Protein AF-A0A7Y5LQE2-F1 (afdb_monomer)

Foldseek 3Di:
DDDPPVVVVVVVLVVLLVVLLVVCVVVLVPDDPVLFDPDDPDQLVLLLVLLLLLLVVLVVQQCQDPVVRAHGCVVVCVLQPPCLSVNSVSLSSNLVVLLLCQAQPDPVSCVVCVVLLVVLVVLLVVLLVLQCVLCPPVDDDVSNVLSVVLCVVLVNQSSHLLSSLVSLLSSLVSCLVCLVVSVVPVPDDSCSSVSSNVSSVVSNDDGYDHDVVSVSSSSSSSSVSSVSLVSSLVSLCVRAVPPNVVVSVPRNDRPVVVVVVVVVVVVVVD

Radius of gyration: 20.93 Å; Cα contacts (8 Å, |Δi|>4): 261; chains: 1; bounding box: 46×51×53 Å

Structure (mmCIF, N/CA/C/O backbone):
data_AF-A0A7Y5LQE2-F1
#
_entry.id   AF-A0A7Y5LQE2-F1
#
loop_
_atom_site.group_PDB
_atom_site.id
_atom_site.type_symbol
_atom_site.label_atom_id
_atom_site.label_alt_id
_atom_site.label_comp_id
_atom_site.label_asym_id
_atom_site.label_entity_id
_atom_site.label_seq_id
_atom_site.pdbx_PDB_ins_code
_atom_site.Cartn_x
_atom_site.Cartn_y
_atom_site.Cartn_z
_atom_site.occupancy
_atom_site.B_iso_or_equiv
_atom_site.auth_seq_id
_atom_site.auth_comp_id
_atom_site.auth_asym_id
_atom_site.auth_atom_id
_atom_site.pdbx_PDB_model_num
ATOM 1 N N . MET A 1 1 ? 14.885 19.007 26.789 1.00 39.31 1 MET A N 1
ATOM 2 C CA . MET A 1 1 ? 15.770 19.708 25.837 1.00 39.31 1 MET A CA 1
ATOM 3 C C . MET A 1 1 ? 15.731 18.879 24.563 1.00 39.31 1 MET A C 1
ATOM 5 O O . MET A 1 1 ? 16.749 18.364 24.145 1.00 39.31 1 MET A O 1
ATOM 9 N N . ASP A 1 2 ? 14.527 18.696 23.997 1.00 44.78 2 ASP A N 1
ATOM 10 C CA . ASP A 1 2 ? 14.209 17.547 23.128 1.00 44.78 2 ASP A CA 1
ATOM 11 C C . ASP A 1 2 ? 13.198 17.949 22.045 1.00 44.78 2 ASP A C 1
ATOM 13 O O . ASP A 1 2 ? 12.018 17.624 22.114 1.00 44.78 2 ASP A O 1
ATOM 17 N N . LYS A 1 3 ? 13.644 18.742 21.066 1.00 44.03 3 LYS A N 1
ATOM 18 C CA . LYS A 1 3 ? 12.885 19.025 19.828 1.00 44.03 3 LYS A CA 1
ATOM 19 C C . LYS A 1 3 ? 13.750 19.011 18.560 1.00 44.03 3 LYS A C 1
ATOM 21 O O . LYS A 1 3 ? 13.291 19.428 17.506 1.00 44.03 3 LYS A O 1
ATOM 26 N N . GLN A 1 4 ? 15.004 18.559 18.643 1.00 43.34 4 GLN A N 1
ATOM 27 C CA . GLN A 1 4 ? 15.950 18.620 17.516 1.00 43.34 4 GLN A CA 1
ATOM 28 C C . GLN A 1 4 ? 16.207 17.278 16.814 1.00 43.34 4 GLN A C 1
ATOM 30 O O . GLN A 1 4 ? 16.959 17.256 15.847 1.00 43.34 4 GLN A O 1
ATOM 35 N N . ILE A 1 5 ? 15.582 16.177 17.248 1.00 45.56 5 ILE A N 1
ATOM 36 C CA . ILE A 1 5 ? 15.819 14.853 16.643 1.00 45.56 5 ILE A CA 1
ATOM 37 C C . ILE A 1 5 ? 14.809 14.550 15.515 1.00 45.56 5 ILE A C 1
ATOM 39 O O . ILE A 1 5 ? 15.200 14.015 14.486 1.00 45.56 5 ILE A O 1
ATOM 43 N N . GLU A 1 6 ? 13.551 14.999 15.605 1.00 46.84 6 GLU A N 1
ATOM 44 C CA . GLU A 1 6 ? 12.520 14.690 14.587 1.00 46.84 6 GLU A CA 1
ATOM 45 C C . GLU A 1 6 ? 12.651 15.482 13.270 1.00 46.84 6 GLU A C 1
ATOM 47 O O . GLU A 1 6 ? 12.145 15.058 12.227 1.00 46.84 6 GLU A O 1
ATOM 52 N N . SER A 1 7 ? 13.352 16.624 13.269 1.00 52.50 7 SER A N 1
ATOM 53 C CA . SER A 1 7 ? 13.488 17.445 12.056 1.00 52.50 7 SER A CA 1
ATOM 54 C C . SER A 1 7 ? 14.509 16.893 11.057 1.00 52.50 7 SER A C 1
ATOM 56 O O . SER A 1 7 ? 14.457 17.251 9.885 1.00 52.50 7 SER A O 1
ATOM 58 N N . GLY A 1 8 ? 15.450 16.055 11.506 1.00 49.38 8 GLY A N 1
ATOM 59 C CA . GLY A 1 8 ? 16.486 15.474 10.644 1.00 49.38 8 GLY A CA 1
ATOM 60 C C . GLY A 1 8 ? 15.953 14.340 9.766 1.00 49.38 8 GLY A C 1
ATOM 61 O O . GLY A 1 8 ? 16.203 14.317 8.561 1.00 49.38 8 GLY A O 1
ATOM 62 N N . ASP A 1 9 ? 15.152 13.447 10.348 1.00 57.16 9 ASP A N 1
ATOM 63 C CA . ASP A 1 9 ? 14.617 12.274 9.645 1.00 57.16 9 ASP A CA 1
ATOM 64 C C . ASP A 1 9 ? 13.580 12.657 8.582 1.00 57.16 9 ASP A C 1
ATOM 66 O O . ASP A 1 9 ? 13.586 12.130 7.468 1.00 57.16 9 ASP A O 1
ATOM 70 N N . THR A 1 10 ? 12.739 13.650 8.874 1.00 58.81 10 THR A N 1
ATOM 71 C CA . THR A 1 10 ? 11.737 14.159 7.926 1.00 58.81 10 THR A CA 1
ATOM 72 C C . THR A 1 10 ? 12.365 14.916 6.752 1.00 58.81 10 THR A C 1
ATOM 74 O O . THR A 1 10 ? 11.893 14.802 5.616 1.00 58.81 10 THR A O 1
ATOM 77 N N . GLN A 1 11 ? 13.462 15.647 6.978 1.00 63.06 11 GLN A N 1
ATOM 78 C CA . GLN A 1 11 ? 14.205 16.322 5.907 1.00 63.06 11 GLN A CA 1
ATOM 79 C C . GLN A 1 11 ? 14.924 15.329 4.987 1.00 63.06 11 GLN A C 1
ATOM 81 O O . GLN A 1 11 ? 14.878 15.493 3.766 1.00 63.06 11 GLN A O 1
ATOM 86 N N . ASN A 1 12 ? 15.520 14.273 5.549 1.00 68.19 12 ASN A N 1
ATOM 87 C CA . ASN A 1 12 ? 16.148 13.211 4.763 1.00 68.19 12 ASN A CA 1
ATOM 88 C C . ASN A 1 12 ? 15.120 12.453 3.913 1.00 68.19 12 ASN A C 1
ATOM 90 O O . ASN A 1 12 ? 15.315 12.326 2.706 1.00 68.19 12 ASN A O 1
ATOM 94 N N . ALA A 1 13 ? 13.983 12.056 4.495 1.00 69.81 13 ALA A N 1
ATOM 95 C CA . ALA A 1 13 ? 12.915 11.372 3.762 1.00 69.81 13 ALA A CA 1
ATOM 96 C C . ALA A 1 13 ? 12.343 12.228 2.615 1.00 69.81 13 ALA A C 1
ATOM 98 O O . ALA A 1 13 ? 12.095 11.728 1.517 1.00 69.81 13 ALA A O 1
ATOM 99 N N . THR A 1 14 ? 12.190 13.537 2.837 1.00 75.50 14 THR A N 1
ATOM 100 C CA . THR A 1 14 ? 11.721 14.468 1.798 1.00 75.50 14 THR A CA 1
ATOM 101 C C . THR A 1 14 ? 12.746 14.607 0.664 1.00 75.50 14 THR A C 1
ATOM 103 O O . THR A 1 14 ? 12.374 14.620 -0.509 1.00 75.50 14 THR A O 1
ATOM 106 N N . SER A 1 15 ? 14.040 14.668 0.992 1.00 83.50 15 SER A N 1
ATOM 107 C CA . SER A 1 15 ? 15.132 14.730 0.010 1.00 83.50 15 SER A CA 1
ATOM 108 C C . SER A 1 15 ? 15.215 13.456 -0.842 1.00 83.50 15 SER A C 1
ATOM 110 O O . SER A 1 15 ? 15.316 13.521 -2.071 1.00 83.50 15 SER A O 1
ATOM 112 N N . GLU A 1 16 ? 15.090 12.285 -0.214 1.00 87.88 16 GLU A N 1
ATOM 113 C CA . GLU A 1 16 ? 15.048 10.994 -0.908 1.00 87.88 16 GLU A CA 1
ATOM 114 C C . GLU A 1 16 ? 13.846 10.891 -1.850 1.00 87.88 16 GLU A C 1
ATOM 116 O O . GLU A 1 16 ? 13.993 10.468 -3.000 1.00 87.88 16 GLU A O 1
ATOM 121 N N . ALA A 1 17 ? 12.668 11.327 -1.400 1.00 87.12 17 ALA A N 1
ATOM 122 C CA . ALA A 1 17 ? 11.459 11.325 -2.212 1.00 87.12 17 ALA A CA 1
ATOM 123 C C . ALA A 1 17 ? 11.574 12.254 -3.431 1.00 87.12 17 ALA A C 1
ATOM 125 O O . ALA A 1 17 ? 11.238 11.858 -4.549 1.00 87.12 17 ALA A O 1
ATOM 126 N N . GLN A 1 18 ? 12.121 13.459 -3.249 1.00 90.00 18 GLN A N 1
ATOM 127 C CA . GLN A 1 18 ? 12.381 14.396 -4.345 1.00 90.00 18 GLN A CA 1
ATOM 128 C C . GLN A 1 18 ? 13.390 13.835 -5.352 1.00 90.00 18 GLN A C 1
ATOM 130 O O . GLN A 1 18 ? 13.170 13.922 -6.562 1.00 90.00 18 GLN A O 1
ATOM 135 N N . SER A 1 19 ? 14.465 13.210 -4.865 1.00 93.44 19 SER A N 1
ATOM 136 C CA . SER A 1 19 ? 15.457 12.535 -5.705 1.00 93.44 19 SER A CA 1
ATOM 137 C C . SER A 1 19 ? 14.833 11.385 -6.505 1.00 93.44 19 SER A C 1
ATOM 139 O O . SER A 1 19 ? 15.048 11.273 -7.714 1.00 93.44 19 SER A O 1
ATOM 141 N N . ALA A 1 20 ? 13.979 10.574 -5.872 1.00 93.69 20 ALA A N 1
ATOM 142 C CA . ALA A 1 20 ? 13.266 9.486 -6.535 1.00 93.69 20 ALA A CA 1
ATOM 143 C C . ALA A 1 20 ? 12.309 9.996 -7.625 1.00 93.69 20 ALA A C 1
ATOM 145 O O . ALA A 1 20 ? 12.315 9.457 -8.733 1.00 93.69 20 ALA A O 1
ATOM 146 N N . ILE A 1 21 ? 11.535 11.056 -7.349 1.00 93.31 21 ILE A N 1
ATOM 147 C CA . ILE A 1 21 ? 10.670 11.704 -8.348 1.00 93.31 21 ILE A CA 1
ATOM 148 C C . ILE A 1 21 ? 11.514 12.201 -9.524 1.00 93.31 21 ILE A C 1
ATOM 150 O O . ILE A 1 21 ? 11.204 11.885 -10.673 1.00 93.31 21 ILE A O 1
ATOM 154 N N . ALA A 1 22 ? 12.610 12.915 -9.257 1.00 95.56 22 ALA A N 1
ATOM 155 C CA . ALA A 1 22 ? 13.502 13.419 -10.298 1.00 95.56 22 ALA A CA 1
ATOM 156 C C . ALA A 1 22 ? 14.086 12.288 -11.163 1.00 95.56 22 ALA A C 1
ATOM 158 O O . ALA A 1 22 ? 14.157 12.422 -12.385 1.00 95.56 22 ALA A O 1
ATOM 159 N N . ALA A 1 23 ? 14.438 11.152 -10.554 1.00 95.69 23 ALA A N 1
ATOM 160 C CA . ALA A 1 23 ? 14.978 9.993 -11.258 1.00 95.69 23 ALA A CA 1
ATOM 161 C C . ALA A 1 23 ? 13.966 9.335 -12.214 1.00 95.69 23 ALA A C 1
ATOM 163 O O . ALA A 1 23 ? 14.359 8.821 -13.262 1.00 95.69 23 ALA A O 1
ATOM 164 N N . VAL A 1 24 ? 12.669 9.339 -11.880 1.00 96.56 24 VAL A N 1
ATOM 165 C CA . VAL A 1 24 ? 11.623 8.703 -12.709 1.00 96.56 24 VAL A CA 1
ATOM 166 C C . VAL A 1 24 ? 10.934 9.672 -13.669 1.00 96.56 24 VAL A C 1
ATOM 168 O O . VAL A 1 24 ? 10.303 9.234 -14.634 1.00 96.56 24 VAL A O 1
ATOM 171 N N . LEU A 1 25 ? 11.074 10.980 -13.447 1.00 95.81 25 LEU A N 1
ATOM 172 C CA . LEU A 1 25 ? 10.385 12.024 -14.200 1.00 95.81 25 LEU A CA 1
ATOM 173 C C . LEU A 1 25 ? 10.603 11.951 -15.725 1.00 95.81 25 LEU A C 1
ATOM 175 O O . LEU A 1 25 ? 9.613 12.062 -16.452 1.00 95.81 25 LEU A O 1
ATOM 179 N N . PRO A 1 26 ? 11.819 11.702 -16.259 1.00 97.69 26 PRO A N 1
ATOM 180 C CA . PRO A 1 26 ? 12.011 11.582 -17.706 1.00 97.69 26 PRO A CA 1
ATOM 181 C C . PRO A 1 26 ? 11.184 10.448 -18.325 1.00 97.69 26 PRO A C 1
ATOM 183 O O . PRO A 1 26 ? 10.575 10.629 -19.378 1.00 97.69 26 PRO A O 1
ATOM 186 N N . ALA A 1 27 ? 11.118 9.294 -17.652 1.00 96.12 27 ALA A N 1
ATOM 187 C CA . ALA A 1 27 ? 10.322 8.154 -18.101 1.00 96.12 27 ALA A CA 1
ATOM 188 C C . ALA A 1 27 ? 8.816 8.409 -17.941 1.00 96.12 27 ALA A C 1
ATOM 190 O O . ALA A 1 27 ? 8.021 7.975 -18.769 1.00 96.12 27 ALA A O 1
ATOM 191 N N . ALA A 1 28 ? 8.404 9.121 -16.889 1.00 95.88 28 ALA A N 1
ATOM 192 C CA . ALA A 1 28 ? 7.003 9.486 -16.693 1.00 95.88 28 ALA A CA 1
ATOM 193 C C . ALA A 1 28 ? 6.525 10.457 -17.783 1.00 95.88 28 ALA A C 1
ATOM 195 O O . ALA A 1 28 ? 5.421 10.308 -18.308 1.00 95.88 28 ALA A O 1
ATOM 196 N N . ASN A 1 29 ? 7.370 11.416 -18.169 1.00 96.12 29 ASN A N 1
ATOM 197 C CA . ASN A 1 29 ? 7.066 12.411 -19.196 1.00 96.12 29 ASN A CA 1
ATOM 198 C C . ASN A 1 29 ? 7.095 11.845 -20.621 1.00 96.12 29 ASN A C 1
ATOM 200 O O . ASN A 1 29 ? 6.411 12.382 -21.488 1.00 96.12 29 ASN A O 1
ATOM 204 N N . SER A 1 30 ? 7.829 10.755 -20.869 1.00 96.81 30 SER A N 1
ATOM 205 C CA . SER A 1 30 ? 7.855 10.110 -22.187 1.00 96.81 30 SER A CA 1
ATOM 206 C C . SER A 1 30 ? 6.595 9.299 -22.504 1.00 96.81 30 SER A C 1
ATOM 208 O O . SER A 1 30 ? 6.366 8.977 -23.668 1.00 96.81 30 SER A O 1
ATOM 210 N N . LEU A 1 31 ? 5.753 8.996 -21.506 1.00 96.38 31 LEU A N 1
ATOM 211 C CA . LEU A 1 31 ? 4.462 8.351 -21.739 1.00 96.38 31 LEU A CA 1
ATOM 212 C C . LEU A 1 31 ? 3.531 9.267 -22.544 1.00 96.38 31 LEU A C 1
ATOM 214 O O . LEU A 1 31 ? 3.279 10.419 -22.168 1.00 96.38 31 LEU A O 1
ATOM 218 N N . ALA A 1 32 ? 2.962 8.734 -23.624 1.00 94.81 32 ALA A N 1
ATOM 219 C CA . ALA A 1 32 ? 1.869 9.394 -24.326 1.00 94.81 32 ALA A CA 1
ATOM 220 C C . ALA A 1 32 ? 0.621 9.472 -23.421 1.00 94.81 32 ALA A C 1
ATOM 222 O O . ALA A 1 32 ? 0.406 8.573 -22.610 1.00 94.81 32 ALA A O 1
ATOM 223 N N . PRO A 1 33 ? -0.252 10.486 -23.558 1.00 93.19 33 PRO A N 1
ATOM 224 C CA . PRO A 1 33 ? -1.482 10.562 -22.763 1.00 93.19 33 PRO A CA 1
ATOM 225 C C . PRO A 1 33 ? -2.366 9.310 -22.875 1.00 93.19 33 PRO A C 1
ATOM 227 O O . PRO A 1 33 ? -2.900 8.848 -21.877 1.00 93.19 33 PRO A O 1
ATOM 230 N N . SER A 1 34 ? -2.445 8.700 -24.063 1.00 94.19 34 SER A N 1
ATOM 231 C CA . SER A 1 34 ? -3.198 7.458 -24.311 1.00 94.19 34 SER A CA 1
ATOM 232 C C . SER A 1 34 ? -2.626 6.220 -23.612 1.00 94.19 34 SER A C 1
ATOM 234 O O . SER A 1 34 ? -3.276 5.180 -23.556 1.00 94.19 34 SER A O 1
ATOM 236 N N . GLU A 1 35 ? -1.394 6.304 -23.116 1.00 94.19 35 GLU A N 1
ATOM 237 C CA . GLU A 1 35 ? -0.715 5.218 -22.422 1.00 94.19 35 GLU A CA 1
ATOM 238 C C . GLU A 1 35 ? -0.905 5.249 -20.906 1.00 94.19 35 GLU A C 1
ATOM 240 O O . GLU A 1 35 ? -0.608 4.245 -20.243 1.00 94.19 35 GLU A O 1
ATOM 245 N N . VAL A 1 36 ? -1.346 6.392 -20.375 1.00 95.38 36 VAL A N 1
ATOM 246 C CA . VAL A 1 36 ? -1.552 6.624 -18.948 1.00 95.38 36 VAL A CA 1
ATOM 247 C C . VAL A 1 36 ? -2.854 5.959 -18.525 1.00 95.38 36 VAL A C 1
ATOM 249 O O . VAL A 1 36 ? -3.890 6.118 -19.161 1.00 95.38 36 VAL A O 1
ATOM 252 N N . MET A 1 37 ? -2.785 5.168 -17.459 1.00 92.81 37 MET A N 1
ATOM 253 C CA . MET A 1 37 ? -3.963 4.543 -16.876 1.00 92.81 37 MET A CA 1
ATOM 254 C C . MET A 1 37 ? -4.590 5.484 -15.852 1.00 92.81 37 MET A C 1
ATOM 256 O O . MET A 1 37 ? -3.908 5.945 -14.938 1.00 92.81 37 MET A O 1
ATOM 260 N N . ASP A 1 38 ? -5.901 5.676 -15.969 1.00 86.94 38 ASP A N 1
ATOM 261 C CA . ASP A 1 38 ? -6.704 6.391 -14.970 1.00 86.94 38 ASP A CA 1
ATOM 262 C C . ASP A 1 38 ? -7.322 5.440 -13.935 1.00 86.94 38 ASP A C 1
ATOM 264 O O . ASP A 1 38 ? -7.719 5.851 -12.848 1.00 86.94 38 ASP A O 1
ATOM 268 N N . THR A 1 39 ? -7.356 4.142 -14.251 1.00 88.38 39 THR A N 1
ATOM 269 C CA . THR A 1 39 ? -7.834 3.074 -13.367 1.00 88.38 39 THR A CA 1
ATOM 270 C C . THR A 1 39 ? -6.795 1.968 -13.263 1.00 88.38 39 THR A C 1
ATOM 272 O O . THR A 1 39 ? -6.271 1.501 -14.279 1.00 88.38 39 THR A O 1
ATOM 275 N N . PHE A 1 40 ? -6.536 1.500 -12.044 1.00 88.12 40 PHE A N 1
ATOM 276 C CA . PHE A 1 40 ? -5.543 0.464 -11.771 1.00 88.12 40 PHE A CA 1
ATOM 277 C C . PHE A 1 40 ? -6.220 -0.858 -11.380 1.00 88.12 40 PHE A C 1
ATOM 279 O O . PHE A 1 40 ? -7.277 -0.851 -10.755 1.00 88.12 40 PHE A O 1
ATOM 286 N N . PRO A 1 41 ? -5.626 -2.016 -11.732 1.00 82.69 41 PRO A N 1
ATOM 287 C CA . PRO A 1 41 ? -6.213 -3.330 -11.444 1.00 82.69 41 PRO A CA 1
ATOM 288 C C . PRO A 1 41 ? -6.190 -3.704 -9.953 1.00 82.69 41 PRO A C 1
ATOM 290 O O . PRO A 1 41 ? -6.832 -4.673 -9.554 1.00 82.69 41 PRO A O 1
ATOM 293 N N . LEU A 1 42 ? -5.409 -2.978 -9.156 1.00 86.19 42 LEU A N 1
ATOM 294 C CA . LEU A 1 42 ? -5.316 -3.101 -7.708 1.00 86.19 42 LEU A CA 1
ATOM 295 C C . LEU A 1 42 ? -5.602 -1.722 -7.104 1.00 86.19 42 LEU A C 1
ATOM 297 O O . LEU A 1 42 ? -5.242 -0.723 -7.741 1.00 86.19 42 LEU A O 1
ATOM 301 N N . PRO A 1 43 ? -6.144 -1.663 -5.875 1.00 88.06 43 PRO A N 1
ATOM 302 C CA . PRO A 1 43 ? -6.074 -0.463 -5.050 1.00 88.06 43 PRO A CA 1
ATOM 303 C C . PRO A 1 43 ? -4.675 0.157 -5.096 1.00 88.06 43 PRO A C 1
ATOM 305 O O . PRO A 1 43 ? -3.675 -0.567 -5.051 1.00 88.06 43 PRO A O 1
ATOM 308 N N . ILE A 1 44 ? -4.585 1.487 -5.191 1.00 90.06 44 ILE A N 1
ATOM 309 C CA . ILE A 1 44 ? -3.302 2.189 -5.380 1.00 90.06 44 ILE A CA 1
ATOM 310 C C . ILE A 1 44 ? -2.308 1.812 -4.277 1.00 90.06 44 ILE A C 1
ATOM 312 O O . ILE A 1 44 ? -1.150 1.507 -4.567 1.00 90.06 44 ILE A O 1
ATOM 316 N N . ARG A 1 45 ? -2.766 1.759 -3.021 1.00 85.94 45 ARG A N 1
ATOM 317 C CA . ARG A 1 45 ? -1.925 1.379 -1.883 1.00 85.94 45 ARG A CA 1
ATOM 318 C C . ARG A 1 45 ? -1.387 -0.044 -2.023 1.00 85.94 45 ARG A C 1
ATOM 320 O O . ARG A 1 45 ? -0.183 -0.255 -1.912 1.00 85.94 45 ARG A O 1
ATOM 327 N N . THR A 1 46 ? -2.256 -0.998 -2.350 1.00 88.94 46 THR A N 1
ATOM 328 C CA . THR A 1 46 ? -1.872 -2.392 -2.604 1.00 88.94 46 THR A CA 1
ATOM 329 C C . THR A 1 46 ? -0.875 -2.503 -3.751 1.00 88.94 46 THR A C 1
ATOM 331 O O . THR A 1 46 ? 0.107 -3.230 -3.634 1.00 88.94 46 THR A O 1
ATOM 334 N N . LEU A 1 47 ? -1.087 -1.774 -4.852 1.00 92.38 47 LEU A N 1
ATOM 335 C CA . LEU A 1 47 ? -0.144 -1.748 -5.967 1.00 92.38 47 LEU A CA 1
ATOM 336 C C . LEU A 1 47 ? 1.240 -1.2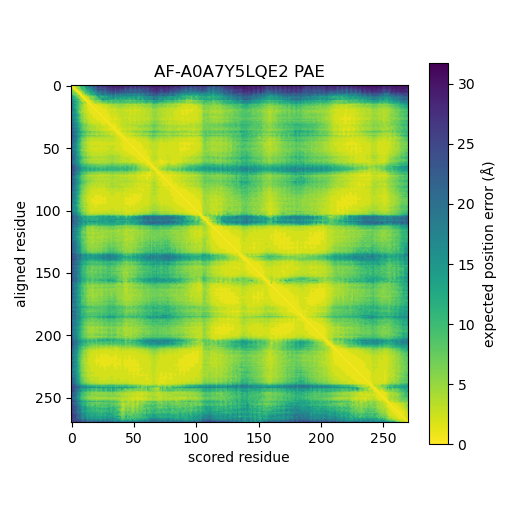92 -5.498 1.00 92.38 47 LEU A C 1
ATOM 338 O O . LEU A 1 47 ? 2.233 -1.935 -5.834 1.00 92.38 47 LEU A O 1
ATOM 342 N N . VAL A 1 48 ? 1.309 -0.201 -4.738 1.00 93.69 48 VAL A N 1
ATOM 343 C CA . VAL A 1 48 ? 2.565 0.363 -4.233 1.00 93.69 48 VAL A CA 1
ATOM 344 C C . VAL A 1 48 ? 3.260 -0.591 -3.262 1.00 93.69 48 VAL A C 1
ATOM 346 O O . VAL A 1 48 ? 4.449 -0.858 -3.430 1.00 93.69 48 VAL A O 1
ATOM 349 N N . ASP A 1 49 ? 2.534 -1.149 -2.293 1.00 91.12 49 ASP A N 1
ATOM 350 C CA . ASP A 1 49 ? 3.110 -2.028 -1.272 1.00 91.12 49 ASP A CA 1
ATOM 351 C C . ASP A 1 49 ? 3.552 -3.379 -1.852 1.00 91.12 49 ASP A C 1
ATOM 353 O O . ASP A 1 49 ? 4.674 -3.817 -1.600 1.00 91.12 49 ASP A O 1
ATOM 357 N N . GLU A 1 50 ? 2.758 -3.998 -2.730 1.00 93.31 50 GLU A N 1
ATOM 358 C CA . GLU A 1 50 ? 3.200 -5.216 -3.419 1.00 93.31 50 GLU A CA 1
ATOM 359 C C . GLU A 1 50 ? 4.386 -4.944 -4.356 1.00 93.31 50 GLU A C 1
ATOM 361 O O . GLU A 1 50 ? 5.254 -5.800 -4.529 1.00 93.31 50 GLU A O 1
ATOM 366 N N . SER A 1 51 ? 4.458 -3.758 -4.969 1.00 94.94 51 SER A N 1
ATOM 367 C CA . SER A 1 51 ? 5.598 -3.397 -5.821 1.00 94.94 51 SER A CA 1
ATOM 368 C C . SER A 1 51 ? 6.869 -3.137 -5.006 1.00 94.94 51 SER A C 1
ATOM 370 O O . SER A 1 51 ? 7.961 -3.471 -5.466 1.00 94.94 51 SER A O 1
ATOM 372 N N . HIS A 1 52 ? 6.738 -2.605 -3.788 1.00 94.38 52 HIS A N 1
ATOM 373 C CA . HIS A 1 52 ? 7.836 -2.479 -2.829 1.00 94.38 52 HIS A CA 1
ATOM 374 C C . HIS A 1 52 ? 8.403 -3.852 -2.452 1.00 94.38 52 HIS A C 1
ATOM 376 O O . HIS A 1 52 ? 9.613 -4.070 -2.514 1.00 94.38 52 HIS A O 1
ATOM 382 N N . GLU A 1 53 ? 7.530 -4.810 -2.128 1.00 93.56 53 GLU A N 1
ATOM 383 C CA . GLU A 1 53 ? 7.951 -6.185 -1.863 1.00 93.56 53 GLU A CA 1
ATOM 384 C C . GLU A 1 53 ? 8.628 -6.809 -3.087 1.00 93.56 53 GLU A C 1
ATOM 386 O O . GLU A 1 53 ? 9.696 -7.408 -2.955 1.00 93.56 53 GLU A O 1
ATOM 391 N N . LEU A 1 54 ? 8.065 -6.626 -4.287 1.00 93.88 54 LEU A N 1
ATOM 392 C CA . LEU A 1 54 ? 8.677 -7.105 -5.527 1.00 93.88 54 LEU A CA 1
ATOM 393 C C . LEU A 1 54 ? 10.079 -6.528 -5.749 1.00 93.88 54 LEU A C 1
ATOM 395 O O . LEU A 1 54 ? 10.963 -7.284 -6.145 1.00 93.88 54 LEU A O 1
ATOM 399 N N . ALA A 1 55 ? 10.306 -5.239 -5.477 1.00 93.56 55 ALA A N 1
ATOM 400 C CA . ALA A 1 55 ? 11.629 -4.620 -5.592 1.00 93.56 55 ALA A CA 1
ATOM 401 C C . ALA A 1 55 ? 12.668 -5.364 -4.733 1.00 93.56 55 ALA A C 1
ATOM 403 O O . ALA A 1 55 ? 13.723 -5.767 -5.233 1.00 93.56 55 ALA A O 1
ATOM 404 N N . ALA A 1 56 ? 12.321 -5.637 -3.470 1.00 92.69 56 ALA A N 1
ATOM 405 C CA . ALA A 1 56 ? 13.165 -6.397 -2.551 1.00 92.69 56 ALA A CA 1
ATOM 406 C C . ALA A 1 56 ? 13.373 -7.851 -3.015 1.00 92.69 56 ALA A C 1
ATOM 408 O O . ALA A 1 56 ? 14.485 -8.378 -2.937 1.00 92.69 56 ALA A O 1
ATOM 409 N N . ARG A 1 57 ? 12.327 -8.506 -3.545 1.00 92.75 57 ARG A N 1
ATOM 410 C CA . ARG A 1 57 ? 12.429 -9.878 -4.072 1.00 92.75 57 ARG A CA 1
ATOM 411 C C . ARG A 1 57 ? 13.341 -9.948 -5.290 1.00 92.75 57 ARG A C 1
ATOM 413 O O . ARG A 1 57 ? 14.178 -10.833 -5.344 1.00 92.75 57 ARG A O 1
ATOM 420 N N . ILE A 1 58 ? 13.250 -9.037 -6.251 1.00 93.31 58 ILE A N 1
ATOM 421 C CA . ILE A 1 58 ? 14.144 -9.103 -7.419 1.00 93.31 58 ILE A CA 1
ATOM 422 C C . ILE A 1 58 ? 15.594 -8.959 -6.970 1.00 93.31 58 ILE A C 1
ATOM 424 O O . ILE A 1 58 ? 16.424 -9.736 -7.421 1.00 93.31 58 ILE A O 1
ATOM 428 N N . GLY A 1 59 ? 15.886 -8.042 -6.039 1.00 90.69 59 GLY A N 1
ATOM 429 C CA . GLY A 1 59 ? 17.229 -7.905 -5.469 1.00 90.69 59 GLY A CA 1
ATOM 430 C C . GLY A 1 59 ? 17.748 -9.212 -4.857 1.00 90.69 59 GLY A C 1
ATOM 431 O O . GLY A 1 59 ? 18.862 -9.630 -5.155 1.00 90.69 59 GLY A O 1
ATOM 432 N N . ALA A 1 60 ? 16.917 -9.905 -4.073 1.00 92.12 60 ALA A N 1
ATOM 433 C CA . ALA A 1 60 ? 17.288 -11.167 -3.429 1.00 92.12 60 ALA A CA 1
ATOM 434 C C . ALA A 1 60 ? 17.376 -12.375 -4.387 1.00 92.12 60 ALA A C 1
ATOM 436 O O . ALA A 1 60 ? 18.063 -13.347 -4.084 1.00 92.12 60 ALA A O 1
ATOM 437 N N . PHE A 1 61 ? 16.669 -12.340 -5.520 1.00 92.81 61 PHE A N 1
ATOM 438 C CA . PHE A 1 61 ? 16.564 -13.452 -6.475 1.00 92.81 61 PHE A CA 1
ATOM 439 C C . PHE A 1 61 ? 17.257 -13.156 -7.817 1.00 92.81 61 PHE A C 1
ATOM 441 O O . PHE A 1 61 ? 17.044 -13.877 -8.795 1.00 92.81 61 PHE A O 1
ATOM 448 N N . TYR A 1 62 ? 18.061 -12.088 -7.902 1.00 95.00 62 TYR A N 1
ATOM 449 C CA . TYR A 1 62 ? 18.652 -11.680 -9.175 1.00 95.00 62 TYR A CA 1
ATOM 450 C C . TYR A 1 62 ? 19.677 -12.696 -9.688 1.00 95.00 62 TYR A C 1
ATOM 452 O O . TYR A 1 62 ? 19.624 -13.090 -10.851 1.00 95.00 62 TYR A O 1
ATOM 460 N N . GLN A 1 63 ? 20.572 -13.151 -8.815 1.00 94.56 63 GLN A N 1
ATOM 461 C CA . GLN A 1 63 ? 21.557 -14.185 -9.130 1.00 94.56 63 GLN A CA 1
ATOM 462 C C . GLN A 1 63 ? 20.967 -15.580 -8.925 1.00 94.56 63 GLN A C 1
ATOM 464 O O . GLN A 1 63 ? 20.072 -15.773 -8.092 1.00 94.56 63 GLN A O 1
ATOM 469 N N . ALA A 1 64 ? 21.460 -16.555 -9.689 1.00 91.75 64 ALA A N 1
ATOM 470 C CA . ALA A 1 64 ? 21.134 -17.951 -9.450 1.00 91.75 64 ALA A CA 1
ATOM 471 C C . ALA A 1 64 ? 21.580 -18.386 -8.046 1.00 91.75 64 ALA A C 1
ATOM 473 O O . ALA A 1 64 ? 22.611 -17.948 -7.536 1.00 91.75 64 ALA A O 1
ATOM 474 N N . ASP A 1 65 ? 20.799 -19.268 -7.426 1.00 90.00 65 ASP A N 1
ATOM 475 C CA . ASP A 1 65 ? 21.171 -19.870 -6.149 1.00 90.00 65 ASP A CA 1
ATOM 476 C C . ASP A 1 65 ? 21.855 -21.220 -6.420 1.00 90.00 65 ASP A C 1
ATOM 478 O O . ASP A 1 65 ? 21.178 -22.178 -6.818 1.00 90.00 65 ASP A O 1
ATOM 482 N N . PRO A 1 66 ? 23.183 -21.320 -6.219 1.00 84.75 66 PRO A N 1
ATOM 483 C CA . PRO A 1 66 ? 23.943 -22.520 -6.551 1.00 84.75 66 PRO A CA 1
ATOM 484 C C . PRO A 1 66 ? 23.561 -23.722 -5.679 1.00 84.75 66 PRO A C 1
ATOM 486 O O . PRO A 1 66 ? 23.762 -24.857 -6.100 1.00 84.75 66 PRO A O 1
ATOM 489 N N . ASN A 1 67 ? 22.987 -23.494 -4.493 1.00 88.06 67 ASN A N 1
ATOM 490 C CA . ASN A 1 67 ? 22.629 -24.567 -3.567 1.00 88.06 67 ASN A CA 1
ATOM 491 C C . ASN A 1 67 ? 21.265 -25.179 -3.891 1.00 88.06 67 ASN A C 1
ATOM 493 O O . ASN A 1 67 ? 21.068 -26.377 -3.704 1.00 88.06 67 ASN A O 1
ATOM 497 N N . SER A 1 68 ? 20.316 -24.369 -4.368 1.00 84.50 68 SER A N 1
ATOM 498 C CA . SER A 1 68 ? 18.980 -24.850 -4.743 1.00 84.50 68 SER A CA 1
ATOM 499 C C . SER A 1 68 ? 18.841 -25.187 -6.229 1.00 84.50 68 SER A C 1
ATOM 501 O O . SER A 1 68 ? 17.811 -25.722 -6.634 1.00 84.50 68 SER A O 1
ATOM 503 N N . GLY A 1 69 ? 19.846 -24.861 -7.054 1.00 86.69 69 GLY A N 1
ATOM 504 C CA . GLY A 1 69 ? 19.771 -24.993 -8.513 1.00 86.69 69 GLY A CA 1
ATOM 505 C C . GLY A 1 69 ? 18.742 -24.051 -9.149 1.00 86.69 69 GLY A C 1
ATOM 506 O O . GLY A 1 69 ? 18.364 -24.229 -10.308 1.00 86.69 69 GLY A O 1
ATOM 507 N N . ARG A 1 70 ? 18.251 -23.063 -8.392 1.00 89.12 70 ARG A N 1
ATOM 508 C CA . ARG A 1 70 ? 17.212 -22.137 -8.836 1.00 89.12 70 ARG A CA 1
ATOM 509 C C . ARG A 1 70 ? 17.805 -21.087 -9.782 1.00 89.12 70 ARG A C 1
ATOM 511 O O . ARG A 1 70 ? 18.772 -20.422 -9.398 1.00 89.12 70 ARG A O 1
ATOM 518 N N . PRO A 1 71 ? 17.191 -20.847 -10.957 1.00 92.62 71 PRO A N 1
ATOM 519 C CA . PRO A 1 71 ? 17.648 -19.796 -11.853 1.00 92.62 71 PRO A CA 1
ATOM 520 C C . PRO A 1 71 ? 17.396 -18.406 -11.252 1.00 92.62 71 PRO A C 1
ATOM 522 O O . PRO A 1 71 ? 16.373 -18.159 -10.603 1.00 92.62 71 PRO A O 1
ATOM 525 N N . GLY A 1 72 ? 18.332 -17.487 -11.477 1.00 93.88 72 GLY A N 1
ATOM 526 C CA . GLY A 1 72 ? 18.182 -16.073 -11.134 1.00 93.88 72 GLY A CA 1
ATOM 527 C C . GLY A 1 72 ? 17.564 -15.260 -12.272 1.00 93.88 72 GLY A C 1
ATOM 528 O O . GLY A 1 72 ? 17.565 -15.692 -13.431 1.00 93.88 72 GLY A O 1
ATOM 529 N N . PHE A 1 73 ? 17.094 -14.046 -11.966 1.00 95.75 73 PHE A N 1
ATOM 530 C CA . PHE A 1 73 ? 16.663 -13.082 -12.991 1.00 95.75 73 PHE A CA 1
ATOM 531 C C . PHE A 1 73 ? 17.774 -12.692 -13.980 1.00 95.75 73 PHE A C 1
ATOM 533 O O . PHE A 1 73 ? 17.461 -12.244 -15.081 1.00 95.75 73 PHE A O 1
ATOM 540 N N . GLU A 1 74 ? 19.048 -12.926 -13.656 1.00 96.12 74 GLU A N 1
ATOM 541 C CA . GLU A 1 74 ? 20.169 -12.751 -14.587 1.00 96.12 74 GLU A CA 1
ATOM 542 C C . GLU A 1 74 ? 19.990 -13.540 -15.896 1.00 96.12 74 GLU A C 1
ATOM 544 O O . GLU A 1 74 ? 20.352 -13.058 -16.969 1.00 96.12 74 GLU A O 1
ATOM 549 N N . SER A 1 75 ? 19.335 -14.705 -15.842 1.00 94.81 75 SER A N 1
ATOM 550 C CA . SER A 1 75 ? 19.036 -15.528 -17.025 1.00 94.81 75 SER A CA 1
ATOM 551 C C . SER A 1 75 ? 18.011 -14.887 -17.973 1.00 94.81 75 SER A C 1
ATOM 553 O O . SER A 1 75 ? 17.923 -15.245 -19.146 1.00 94.81 75 SER A O 1
ATOM 555 N N . VAL A 1 76 ? 17.263 -13.892 -17.489 1.00 95.81 76 VAL A N 1
ATOM 556 C CA . VAL A 1 76 ? 16.289 -13.096 -18.247 1.00 95.81 76 VAL A CA 1
ATOM 557 C C . VAL A 1 76 ? 16.659 -11.612 -18.245 1.00 95.81 76 VAL A C 1
ATOM 559 O O . VAL A 1 76 ? 15.783 -10.759 -18.395 1.00 95.81 76 VAL A O 1
ATOM 562 N N . ALA A 1 77 ? 17.954 -11.282 -18.140 1.00 95.06 77 ALA A N 1
ATOM 563 C CA . ALA A 1 77 ? 18.447 -9.903 -18.069 1.00 95.06 77 ALA A CA 1
ATOM 564 C C . ALA A 1 77 ? 18.010 -9.018 -19.254 1.00 95.06 77 ALA A C 1
ATOM 566 O O . ALA A 1 77 ? 17.808 -7.816 -19.094 1.00 95.06 77 ALA A O 1
ATOM 567 N N . PHE A 1 78 ? 17.783 -9.608 -20.435 1.00 94.50 78 PHE A N 1
ATOM 568 C CA . PHE A 1 78 ? 17.236 -8.899 -21.602 1.00 94.50 78 PHE A CA 1
ATOM 569 C C . PHE A 1 78 ? 15.819 -8.347 -21.366 1.00 94.50 78 PHE A C 1
ATOM 571 O O . PHE A 1 78 ? 15.411 -7.376 -22.005 1.00 94.50 78 PHE A O 1
ATOM 578 N N . ARG A 1 79 ? 15.049 -8.968 -20.461 1.00 93.75 79 ARG A N 1
ATOM 579 C CA . ARG A 1 79 ? 13.768 -8.449 -19.976 1.00 93.75 79 ARG A CA 1
ATOM 580 C C . ARG A 1 79 ? 13.943 -7.706 -18.672 1.00 93.75 79 ARG A C 1
ATOM 582 O O . ARG A 1 79 ? 13.391 -6.626 -18.578 1.00 93.75 79 ARG A O 1
ATOM 589 N N . VAL A 1 80 ? 14.659 -8.236 -17.690 1.00 95.44 80 VAL A N 1
ATOM 590 C CA . VAL A 1 80 ? 14.790 -7.658 -16.344 1.00 95.44 80 VAL A CA 1
ATOM 591 C C . VAL A 1 80 ? 16.261 -7.315 -16.097 1.00 95.44 80 VAL A C 1
ATOM 593 O O . VAL A 1 80 ? 16.977 -8.146 -15.548 1.00 95.44 80 VAL A O 1
ATOM 596 N N . PRO A 1 81 ? 16.746 -6.133 -16.522 1.00 95.69 81 PRO A N 1
ATOM 597 C CA . PRO A 1 81 ? 18.155 -5.791 -16.364 1.00 95.69 81 PRO A CA 1
ATOM 598 C C . PRO A 1 81 ? 18.552 -5.619 -14.892 1.00 95.69 81 PRO A C 1
ATOM 600 O O . PRO A 1 81 ? 17.696 -5.441 -14.021 1.00 95.69 81 PRO A O 1
ATOM 603 N N . ALA A 1 82 ? 19.858 -5.608 -14.622 1.00 95.00 82 ALA A N 1
ATOM 604 C CA . ALA A 1 82 ? 20.414 -5.544 -13.267 1.00 95.00 82 ALA A CA 1
ATOM 605 C C . ALA A 1 82 ? 20.027 -4.283 -12.480 1.00 95.00 82 ALA A C 1
ATOM 607 O O . ALA A 1 82 ? 20.011 -4.314 -11.254 1.00 95.00 82 ALA A O 1
ATOM 608 N N . ASP A 1 83 ? 19.674 -3.189 -13.159 1.00 95.50 83 ASP A N 1
ATOM 609 C CA . ASP A 1 83 ? 19.210 -1.952 -12.526 1.00 95.50 83 ASP A CA 1
ATOM 610 C C . ASP A 1 83 ? 17.711 -1.977 -12.163 1.00 95.50 83 ASP A C 1
ATOM 612 O O . ASP A 1 83 ? 17.218 -1.043 -11.527 1.00 95.50 83 ASP A O 1
ATOM 616 N N . THR A 1 84 ? 16.973 -3.037 -12.524 1.00 95.00 84 THR A N 1
ATOM 617 C CA . THR A 1 84 ? 15.527 -3.147 -12.260 1.00 95.00 84 THR A CA 1
ATOM 618 C C . THR A 1 84 ? 15.167 -2.993 -10.778 1.00 95.00 84 THR A C 1
ATOM 620 O O . THR A 1 84 ? 14.217 -2.258 -10.509 1.00 95.00 84 THR A O 1
ATOM 623 N N . PRO A 1 85 ? 15.879 -3.601 -9.802 1.00 93.31 85 PRO A N 1
ATOM 624 C CA . PRO A 1 85 ? 15.574 -3.400 -8.386 1.00 93.31 85 PRO A CA 1
ATOM 625 C C . PRO A 1 85 ? 15.621 -1.925 -7.984 1.00 93.31 85 PRO A C 1
ATOM 627 O O . PRO A 1 85 ? 14.659 -1.418 -7.416 1.00 93.31 85 PRO A O 1
ATOM 630 N N . GLN A 1 86 ? 16.688 -1.208 -8.353 1.00 94.50 86 GLN A N 1
ATOM 631 C CA . GLN A 1 86 ? 16.828 0.212 -8.025 1.00 94.50 86 GLN A CA 1
ATOM 632 C C . GLN A 1 86 ? 15.764 1.060 -8.726 1.00 94.50 86 GLN A C 1
ATOM 634 O O . GLN A 1 86 ? 15.162 1.941 -8.114 1.00 94.50 86 GLN A O 1
ATOM 639 N N . ARG A 1 87 ? 15.493 0.778 -10.005 1.00 94.94 87 ARG A N 1
ATOM 640 C CA . ARG A 1 87 ? 14.440 1.459 -10.767 1.00 94.94 87 ARG A CA 1
ATOM 641 C C . ARG A 1 87 ? 13.067 1.264 -10.125 1.00 94.94 87 ARG A C 1
ATOM 643 O O . ARG A 1 87 ? 12.302 2.219 -10.024 1.00 94.94 87 ARG A O 1
ATOM 650 N N . MET A 1 88 ? 12.770 0.046 -9.678 1.00 96.12 88 MET A N 1
ATOM 651 C CA . MET A 1 88 ? 11.532 -0.281 -8.980 1.00 96.12 88 MET A CA 1
ATOM 652 C C . MET A 1 88 ? 11.438 0.456 -7.644 1.00 96.12 88 MET A C 1
ATO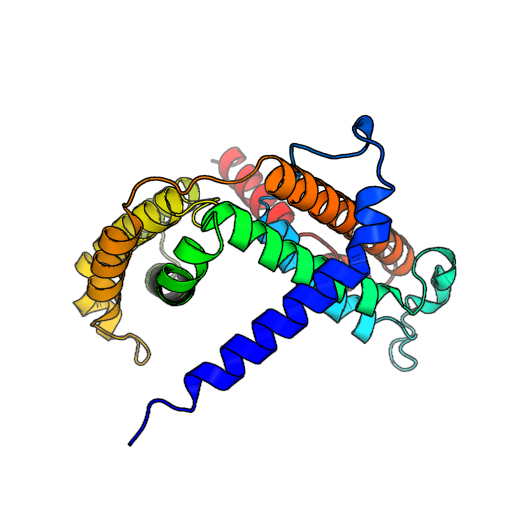M 654 O O . MET A 1 88 ? 10.405 1.055 -7.365 1.00 96.12 88 MET A O 1
ATOM 658 N N . THR A 1 89 ? 12.516 0.479 -6.857 1.00 95.81 89 THR A N 1
ATOM 659 C CA . THR A 1 89 ? 12.585 1.250 -5.609 1.00 95.81 89 THR A CA 1
ATOM 660 C C . THR A 1 89 ? 12.303 2.731 -5.859 1.00 95.81 89 THR A C 1
ATOM 662 O O . THR A 1 89 ? 11.442 3.300 -5.195 1.00 95.81 89 THR A O 1
ATOM 665 N N . ASN A 1 9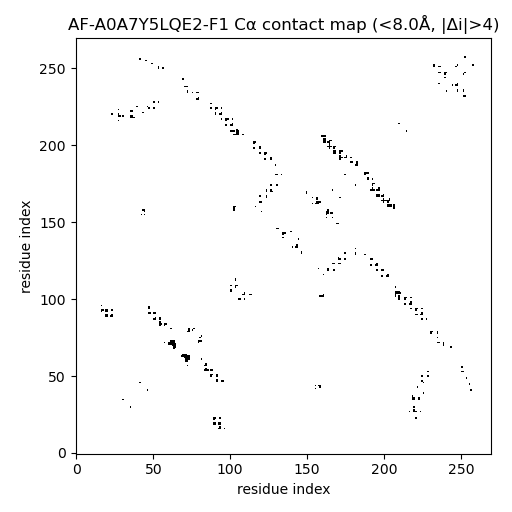0 ? 12.930 3.340 -6.872 1.00 96.12 90 ASN A N 1
ATOM 666 C CA . ASN A 1 90 ? 12.680 4.741 -7.223 1.00 96.12 90 ASN A CA 1
ATOM 667 C C . ASN A 1 90 ? 11.215 4.977 -7.627 1.00 96.12 90 ASN A C 1
ATOM 669 O O . ASN A 1 90 ? 10.610 5.950 -7.183 1.00 96.12 90 ASN A O 1
ATOM 673 N N . LEU A 1 91 ? 10.622 4.082 -8.428 1.00 97.31 91 LEU A N 1
ATOM 674 C CA . LEU A 1 91 ? 9.208 4.170 -8.812 1.00 97.31 91 LEU A CA 1
ATOM 675 C C . LEU A 1 91 ? 8.270 4.041 -7.609 1.00 97.31 91 LEU A C 1
ATOM 677 O O . LEU A 1 91 ? 7.295 4.780 -7.530 1.00 97.31 91 LEU A O 1
ATOM 681 N N . VAL A 1 92 ? 8.551 3.130 -6.676 1.00 96.62 92 VAL A N 1
ATOM 682 C CA . VAL A 1 92 ? 7.766 2.951 -5.446 1.00 96.62 92 VAL A CA 1
ATOM 683 C C . VAL A 1 92 ? 7.847 4.196 -4.570 1.00 96.62 92 VAL A C 1
ATOM 685 O O . VAL A 1 92 ? 6.811 4.699 -4.141 1.00 96.62 92 VAL A O 1
ATOM 688 N N . THR A 1 93 ? 9.052 4.710 -4.320 1.00 95.56 93 THR A N 1
ATOM 689 C CA . THR A 1 93 ? 9.255 5.908 -3.497 1.00 95.56 93 THR A CA 1
ATOM 690 C C . THR A 1 93 ? 8.575 7.123 -4.126 1.00 95.56 93 THR A C 1
ATOM 692 O O . THR A 1 93 ? 7.812 7.812 -3.452 1.00 95.56 93 THR A O 1
ATOM 695 N N . ALA A 1 94 ? 8.753 7.334 -5.433 1.00 96.06 94 ALA A N 1
ATOM 696 C CA . ALA A 1 94 ? 8.084 8.412 -6.155 1.00 96.06 94 ALA A CA 1
ATOM 697 C C . ALA A 1 94 ? 6.554 8.251 -6.156 1.00 96.06 94 ALA A C 1
ATOM 699 O O . ALA A 1 94 ? 5.833 9.230 -5.984 1.00 96.06 94 ALA A O 1
ATOM 700 N N . ALA A 1 95 ? 6.039 7.025 -6.312 1.00 95.56 95 ALA A N 1
ATOM 701 C CA . ALA A 1 95 ? 4.605 6.758 -6.255 1.00 95.56 95 ALA A CA 1
ATOM 702 C C . ALA A 1 95 ? 4.023 7.064 -4.870 1.00 95.56 95 ALA A C 1
ATOM 704 O O . ALA A 1 95 ? 2.974 7.696 -4.793 1.00 95.56 95 ALA A O 1
ATOM 705 N N . ARG A 1 96 ? 4.700 6.650 -3.788 1.00 93.50 96 ARG A N 1
ATOM 706 C CA . ARG A 1 96 ? 4.286 6.952 -2.407 1.00 93.50 96 ARG A CA 1
ATOM 707 C C . ARG A 1 96 ? 4.188 8.451 -2.179 1.00 93.50 96 ARG A C 1
ATOM 709 O O . ARG A 1 96 ? 3.153 8.917 -1.715 1.00 93.50 96 ARG A O 1
ATOM 716 N N . GLU A 1 97 ? 5.224 9.192 -2.561 1.00 92.00 97 GLU A N 1
ATOM 717 C CA . GLU A 1 97 ? 5.237 10.640 -2.371 1.00 92.00 97 GLU A CA 1
ATOM 718 C C . GLU A 1 97 ? 4.169 11.328 -3.228 1.00 92.00 97 GLU A C 1
ATOM 720 O O . GLU A 1 97 ? 3.422 12.151 -2.717 1.00 92.00 97 GLU A O 1
ATOM 725 N N . MET A 1 98 ? 4.002 10.952 -4.499 1.00 92.50 98 MET A N 1
ATOM 726 C CA . MET A 1 98 ? 2.965 11.557 -5.346 1.00 92.50 98 MET A CA 1
ATOM 727 C C . MET A 1 98 ? 1.541 11.230 -4.889 1.00 92.50 98 MET A C 1
ATOM 729 O O . MET A 1 98 ? 0.643 12.062 -5.026 1.00 92.50 98 MET A O 1
ATOM 733 N N . VAL A 1 99 ? 1.313 10.033 -4.343 1.00 91.38 99 VAL A N 1
ATOM 734 C CA . VAL A 1 99 ? 0.035 9.683 -3.708 1.00 91.38 99 VAL A CA 1
ATOM 735 C C . VAL A 1 99 ? -0.193 10.560 -2.482 1.00 91.38 99 VAL A C 1
ATOM 737 O O . VAL A 1 99 ? -1.265 11.146 -2.368 1.00 91.38 99 VAL A O 1
ATOM 740 N N . LEU A 1 100 ? 0.818 10.725 -1.626 1.00 89.44 100 LEU A N 1
ATOM 741 C CA . LEU A 1 100 ? 0.741 11.593 -0.453 1.00 89.44 100 LEU A CA 1
ATOM 742 C C . LEU A 1 100 ? 0.469 13.055 -0.835 1.00 89.44 100 LEU A C 1
ATOM 744 O O . LEU A 1 100 ? -0.419 13.677 -0.258 1.00 89.44 100 LEU A O 1
ATOM 748 N N . ILE A 1 101 ? 1.163 13.579 -1.849 1.00 89.19 101 ILE A N 1
ATOM 749 C CA . ILE A 1 101 ? 0.933 14.921 -2.404 1.00 89.19 101 ILE A CA 1
ATOM 750 C C . ILE A 1 101 ? -0.524 15.065 -2.859 1.00 89.19 101 ILE A C 1
ATOM 752 O O . ILE A 1 101 ? -1.174 16.055 -2.541 1.00 89.19 101 ILE A O 1
ATOM 756 N N . CYS A 1 102 ? -1.076 14.061 -3.543 1.00 88.62 102 CYS A N 1
ATOM 757 C CA . CYS A 1 102 ? -2.474 14.093 -3.976 1.00 88.62 102 CYS A CA 1
ATOM 758 C C . CYS A 1 102 ? -3.487 13.940 -2.829 1.00 88.62 102 CYS A C 1
ATOM 760 O O . CYS A 1 102 ? -4.640 14.314 -3.005 1.00 88.62 102 CYS A O 1
ATOM 762 N N . ILE A 1 103 ? -3.101 13.369 -1.687 1.00 87.31 103 ILE A N 1
ATOM 763 C CA . ILE A 1 103 ? -3.984 13.231 -0.518 1.00 87.31 103 ILE A CA 1
ATOM 764 C C . ILE A 1 103 ? -3.970 14.505 0.323 1.00 87.31 103 ILE A C 1
ATOM 766 O O . ILE A 1 103 ? -5.022 14.949 0.774 1.00 87.31 103 ILE A O 1
ATOM 770 N N . LEU A 1 104 ? -2.786 15.078 0.544 1.00 85.69 104 LEU A N 1
ATOM 771 C CA . LEU A 1 104 ? -2.577 16.238 1.412 1.00 85.69 104 LEU A CA 1
ATOM 772 C C . LEU A 1 104 ? -2.665 17.577 0.661 1.00 85.69 104 LEU A C 1
ATOM 774 O O . LEU A 1 104 ? -2.721 18.629 1.293 1.00 85.69 104 LEU A O 1
ATOM 778 N N . GLY A 1 105 ? -2.698 17.557 -0.672 1.00 83.81 105 GLY A N 1
ATOM 779 C CA . GLY A 1 105 ? -2.743 18.738 -1.534 1.00 83.81 105 GLY A CA 1
ATOM 780 C C . GLY A 1 105 ? -1.458 19.556 -1.485 1.00 83.81 105 GLY A C 1
ATOM 781 O O . GLY A 1 105 ? -0.365 19.002 -1.535 1.00 83.81 105 GLY A O 1
ATOM 782 N N . ASN A 1 106 ? -1.569 20.885 -1.440 1.00 72.75 106 ASN A N 1
ATOM 783 C CA . ASN A 1 106 ? -0.414 21.779 -1.569 1.00 72.75 106 ASN A CA 1
ATOM 784 C C . ASN A 1 106 ? 0.645 21.622 -0.448 1.00 72.75 106 ASN A C 1
ATOM 786 O O . ASN A 1 106 ? 0.379 21.134 0.650 1.00 72.75 106 ASN A O 1
ATOM 790 N N . ALA A 1 107 ? 1.863 22.110 -0.711 1.00 64.88 107 ALA A N 1
ATOM 791 C CA . ALA A 1 107 ? 3.013 21.984 0.193 1.00 64.88 107 ALA A CA 1
ATOM 792 C C . ALA A 1 107 ? 2.816 22.618 1.589 1.00 64.88 107 ALA A C 1
ATOM 794 O O . ALA A 1 107 ? 3.514 22.248 2.536 1.00 64.88 107 ALA A O 1
ATOM 795 N N . THR A 1 108 ? 1.900 23.581 1.731 1.00 60.78 108 THR A N 1
ATOM 796 C CA . THR A 1 108 ? 1.578 24.215 3.019 1.00 60.78 108 THR A CA 1
ATOM 797 C C . THR A 1 108 ? 0.703 23.294 3.861 1.00 60.78 108 THR A C 1
ATOM 799 O O . THR A 1 108 ? 1.010 23.064 5.028 1.00 60.78 108 THR A O 1
ATOM 802 N N . THR A 1 109 ? -0.327 22.704 3.253 1.00 67.75 109 THR A N 1
ATOM 803 C CA . THR A 1 109 ? -1.188 21.701 3.887 1.00 67.75 109 THR A CA 1
ATOM 804 C C . THR A 1 109 ? -0.404 20.433 4.226 1.00 67.75 109 THR A C 1
ATOM 806 O O . THR A 1 109 ? -0.528 19.913 5.331 1.00 67.75 109 THR A O 1
ATOM 809 N N . GLN A 1 110 ? 0.499 19.994 3.342 1.00 67.62 110 GLN A N 1
ATOM 810 C CA . GLN A 1 110 ? 1.404 18.870 3.607 1.00 67.62 110 GLN A CA 1
ATOM 811 C C . GLN A 1 110 ? 2.240 19.076 4.871 1.00 67.62 110 GLN A C 1
ATOM 813 O O . GLN A 1 110 ? 2.331 18.181 5.705 1.00 67.62 110 GLN A O 1
ATOM 818 N N . ARG A 1 111 ? 2.838 20.260 5.046 1.00 68.75 111 ARG A N 1
ATOM 819 C CA . ARG A 1 111 ? 3.707 20.535 6.199 1.00 68.75 111 ARG A CA 1
ATOM 820 C C . ARG A 1 111 ? 2.964 20.526 7.537 1.00 68.75 111 ARG A C 1
ATOM 822 O O . ARG A 1 111 ? 3.606 20.303 8.555 1.00 68.75 111 ARG A O 1
ATOM 829 N N . GLY A 1 112 ? 1.658 20.791 7.524 1.00 74.50 112 GLY A N 1
ATOM 830 C CA . GLY A 1 112 ? 0.822 20.833 8.724 1.00 74.50 112 GLY A CA 1
ATOM 831 C C . GLY A 1 112 ? 0.005 19.571 8.999 1.00 74.50 112 GLY A C 1
ATOM 832 O O . GLY A 1 112 ? -0.572 19.504 10.071 1.00 74.50 112 GLY A O 1
ATOM 833 N N . LEU A 1 113 ? -0.087 18.629 8.048 1.00 82.38 113 LEU A N 1
ATOM 834 C CA . LEU A 1 113 ? -0.892 17.405 8.193 1.00 82.38 113 LEU A CA 1
ATOM 835 C C . LEU A 1 113 ? -0.109 16.106 7.970 1.00 82.38 113 LEU A C 1
ATOM 837 O O . LEU A 1 113 ? -0.662 15.030 8.178 1.00 82.38 113 LEU A O 1
ATOM 841 N N . ARG A 1 114 ? 1.149 16.154 7.506 1.00 85.38 114 ARG A N 1
ATOM 842 C CA . ARG A 1 114 ? 1.925 14.934 7.216 1.00 85.38 114 ARG A CA 1
ATOM 843 C C . ARG A 1 114 ? 2.147 14.088 8.466 1.00 85.38 114 ARG A C 1
ATOM 845 O O . ARG A 1 114 ? 1.951 12.879 8.404 1.00 85.38 114 ARG A O 1
ATOM 852 N N . ALA A 1 115 ? 2.504 14.710 9.588 1.00 86.75 115 ALA A N 1
ATOM 853 C CA . ALA A 1 115 ? 2.730 13.994 10.842 1.00 86.75 115 ALA A CA 1
ATOM 854 C C . ALA A 1 115 ? 1.429 13.362 11.365 1.00 86.75 115 ALA A C 1
ATOM 856 O O . ALA A 1 115 ? 1.408 12.200 11.763 1.00 86.75 115 ALA A O 1
ATOM 857 N N . GLU A 1 116 ? 0.325 14.103 11.296 1.00 89.88 116 GLU A N 1
ATOM 858 C CA . GLU A 1 116 ? -1.012 13.661 11.677 1.00 89.88 116 GLU A CA 1
ATOM 859 C C . GLU A 1 116 ? -1.489 12.514 10.785 1.00 89.88 116 GLU A C 1
ATOM 861 O O . GLU A 1 116 ? -2.034 11.535 11.287 1.00 89.88 116 GLU A O 1
ATOM 866 N N . PHE A 1 117 ? -1.242 12.597 9.476 1.00 90.12 117 PHE A N 1
ATOM 867 C CA . PHE A 1 117 ? -1.558 11.546 8.513 1.00 90.12 117 PHE A CA 1
ATOM 868 C C . PHE A 1 117 ? -0.756 10.267 8.777 1.00 90.12 117 PHE A C 1
ATOM 870 O O . PHE A 1 117 ? -1.324 9.177 8.826 1.00 90.12 117 PHE A O 1
ATOM 877 N N . GLU A 1 118 ? 0.556 10.378 8.986 1.00 90.00 118 GLU A N 1
ATOM 878 C CA . GLU A 1 118 ? 1.418 9.231 9.288 1.00 90.00 118 GLU A CA 1
ATOM 879 C C . GLU A 1 118 ? 1.018 8.570 10.617 1.00 90.00 118 GLU A C 1
ATOM 881 O O . GLU A 1 118 ? 0.908 7.341 10.706 1.00 90.00 118 GLU A O 1
ATOM 886 N N . GLN A 1 119 ? 0.724 9.380 11.638 1.00 93.00 119 GLN A N 1
ATOM 887 C CA . GLN A 1 119 ? 0.226 8.890 12.919 1.00 93.00 119 GLN A CA 1
ATOM 888 C C . GLN A 1 119 ? -1.159 8.243 12.772 1.00 93.00 119 GLN A C 1
ATOM 890 O O . GLN A 1 119 ? -1.405 7.197 13.370 1.00 93.00 119 GLN A O 1
ATOM 895 N N . ALA A 1 120 ? -2.045 8.807 11.954 1.00 94.25 120 ALA A N 1
ATOM 896 C CA . ALA A 1 120 ? -3.351 8.243 11.626 1.00 94.25 120 ALA A CA 1
ATOM 897 C C . ALA A 1 120 ? -3.239 6.877 10.940 1.00 94.25 120 ALA A C 1
ATOM 899 O O . ALA A 1 120 ? -3.856 5.918 11.405 1.00 94.25 120 ALA A O 1
ATOM 900 N N . GLU A 1 121 ? -2.409 6.744 9.899 1.00 93.19 121 GLU A N 1
ATOM 901 C CA . GLU A 1 121 ? -2.172 5.457 9.231 1.00 93.19 121 GLU A CA 1
ATOM 902 C C . GLU A 1 121 ? -1.623 4.411 10.213 1.00 93.19 121 GLU A C 1
ATOM 904 O O . GLU A 1 121 ? -2.046 3.249 10.205 1.00 93.19 121 GLU A O 1
ATOM 909 N N . LYS A 1 122 ? -0.677 4.808 11.073 1.00 93.69 122 LYS A N 1
ATOM 910 C CA . LYS A 1 122 ? -0.082 3.920 12.077 1.00 93.69 122 LYS A CA 1
ATOM 911 C C . LYS A 1 122 ? -1.110 3.473 13.117 1.00 93.69 122 LYS A C 1
ATOM 913 O O . LYS A 1 122 ? -1.182 2.277 13.419 1.00 93.69 122 LYS A O 1
ATOM 918 N N . THR A 1 123 ? -1.899 4.408 13.639 1.00 96.38 123 THR A N 1
ATOM 919 C CA . THR A 1 123 ? -2.967 4.155 14.615 1.00 96.38 123 THR A CA 1
ATOM 920 C C . THR A 1 123 ? -4.008 3.211 14.028 1.00 96.38 123 THR A C 1
ATOM 922 O O . THR A 1 123 ? -4.252 2.150 14.602 1.00 96.38 123 THR A O 1
ATOM 925 N N . LEU A 1 124 ? -4.538 3.520 12.838 1.00 95.94 124 LEU A N 1
ATOM 926 C CA . LEU A 1 124 ? -5.531 2.686 12.160 1.00 95.94 124 LEU A CA 1
ATOM 927 C C . LEU A 1 124 ? -5.002 1.267 11.920 1.00 95.94 124 LEU A C 1
ATOM 929 O O . LEU A 1 124 ? -5.663 0.293 12.271 1.00 95.94 124 LEU A O 1
ATOM 933 N N . ARG A 1 125 ? -3.779 1.129 11.391 1.00 94.25 125 ARG A N 1
ATOM 934 C CA . ARG A 1 125 ? -3.151 -0.184 11.164 1.00 94.25 125 ARG A CA 1
ATOM 935 C C . ARG A 1 125 ? -3.033 -0.995 12.451 1.00 94.25 125 ARG A C 1
ATOM 937 O O . ARG A 1 125 ? -3.272 -2.202 12.433 1.00 94.25 125 ARG A O 1
ATOM 944 N N . THR A 1 126 ? -2.636 -0.347 13.542 1.00 95.94 126 THR A N 1
ATOM 945 C CA . THR A 1 126 ? -2.480 -1.001 14.846 1.00 95.94 126 THR A CA 1
ATOM 946 C C . THR A 1 126 ? -3.831 -1.485 15.357 1.00 95.94 126 THR A C 1
ATOM 948 O O . THR A 1 126 ? -3.957 -2.661 15.679 1.00 95.94 126 THR A O 1
ATOM 951 N N . ILE A 1 127 ? -4.855 -0.628 15.326 1.00 97.06 127 ILE A N 1
ATOM 952 C CA . ILE A 1 127 ? -6.217 -0.983 15.737 1.00 97.06 127 ILE A CA 1
ATOM 953 C C . ILE A 1 127 ? -6.754 -2.154 14.910 1.00 97.06 127 ILE A C 1
ATOM 955 O O . ILE A 1 127 ? -7.164 -3.160 15.482 1.00 97.06 127 ILE A O 1
ATOM 959 N N . LYS A 1 128 ? -6.682 -2.073 13.575 1.00 94.94 128 LYS A N 1
ATOM 960 C CA . LYS A 1 128 ? -7.150 -3.139 12.675 1.00 94.94 128 LYS A CA 1
ATOM 961 C C . LYS A 1 128 ? -6.480 -4.475 12.972 1.00 94.94 128 LYS A C 1
ATOM 963 O O . LYS A 1 128 ? -7.151 -5.499 13.035 1.00 94.94 128 LYS A O 1
ATOM 968 N N . ARG A 1 129 ? -5.158 -4.469 13.166 1.00 93.94 129 ARG A N 1
ATOM 969 C CA . ARG A 1 129 ? -4.400 -5.683 13.482 1.00 93.94 129 ARG A CA 1
ATOM 970 C C . ARG A 1 129 ? -4.808 -6.268 14.832 1.00 93.94 129 ARG A C 1
ATOM 972 O O . ARG A 1 129 ? -4.939 -7.483 14.928 1.00 93.94 129 ARG A O 1
ATOM 979 N N . THR A 1 130 ? -4.977 -5.430 15.851 1.00 95.56 130 THR A N 1
ATOM 980 C CA . THR A 1 130 ? -5.374 -5.881 17.187 1.00 95.56 130 THR A CA 1
ATOM 981 C C . THR A 1 130 ? -6.784 -6.461 17.175 1.00 95.56 130 THR A C 1
ATOM 983 O O . THR A 1 130 ? -6.974 -7.552 17.696 1.00 95.56 130 THR A O 1
ATOM 986 N N . LEU A 1 131 ? -7.746 -5.788 16.533 1.00 95.06 131 LEU A N 1
ATOM 987 C CA . LEU A 1 131 ? -9.119 -6.286 16.400 1.00 95.06 131 LEU A CA 1
ATOM 988 C C . LEU A 1 131 ? -9.163 -7.606 15.625 1.00 95.06 131 LEU A C 1
ATOM 990 O O . LEU A 1 131 ? -9.784 -8.553 16.088 1.00 95.06 131 LEU A O 1
ATOM 994 N N . ALA A 1 132 ? -8.452 -7.699 14.496 1.00 92.12 132 ALA A N 1
ATOM 995 C CA . ALA A 1 132 ? -8.380 -8.937 13.724 1.00 92.12 132 ALA A CA 1
ATOM 996 C C . ALA A 1 132 ? -7.774 -10.090 14.533 1.00 92.12 132 ALA A C 1
ATOM 998 O O . ALA A 1 132 ? -8.272 -11.201 14.466 1.00 92.12 132 ALA A O 1
ATOM 999 N N . PHE A 1 133 ? -6.722 -9.834 15.315 1.00 91.94 133 PHE A N 1
ATOM 1000 C CA . PHE A 1 133 ? -6.137 -10.854 16.186 1.00 91.94 133 PHE A CA 1
ATOM 1001 C C . PHE A 1 133 ? -7.069 -11.260 17.332 1.00 91.94 133 PHE A C 1
ATOM 1003 O O . PHE A 1 133 ? -7.096 -12.425 17.705 1.00 91.94 133 PHE A O 1
ATOM 1010 N N . TYR A 1 134 ? -7.782 -10.298 17.918 1.00 93.44 134 TYR A N 1
ATOM 1011 C CA . TYR A 1 134 ? -8.661 -10.548 19.054 1.00 93.44 134 TYR A CA 1
ATOM 1012 C C . TYR A 1 134 ? -9.910 -11.344 18.661 1.00 93.44 134 TYR A C 1
ATOM 1014 O O . TYR A 1 134 ? -10.313 -12.220 19.418 1.00 93.44 134 TYR A O 1
ATOM 1022 N N . TYR A 1 135 ? -10.496 -11.052 17.495 1.00 91.56 135 TYR A N 1
ATOM 1023 C CA . TYR A 1 135 ? -11.707 -11.729 17.023 1.00 91.56 135 TYR A CA 1
ATOM 1024 C C . TYR A 1 135 ? -11.447 -13.042 16.287 1.00 91.56 135 TYR A C 1
ATOM 1026 O O . TYR A 1 135 ? -12.283 -13.931 16.356 1.00 91.56 135 TYR A O 1
ATOM 1034 N N . ASP A 1 136 ? -10.276 -13.223 15.667 1.00 86.94 136 ASP A N 1
ATOM 1035 C CA . ASP A 1 136 ? -9.901 -14.489 15.021 1.00 86.94 136 ASP A CA 1
ATOM 1036 C C . ASP A 1 136 ? -9.522 -15.569 16.061 1.00 86.94 136 ASP A C 1
ATOM 1038 O O . ASP A 1 136 ? -8.375 -16.017 16.149 1.00 86.94 136 ASP A O 1
ATOM 1042 N N . ASP A 1 137 ? -10.495 -15.981 16.881 1.00 84.38 137 ASP A N 1
ATOM 1043 C CA . ASP A 1 137 ? -10.383 -17.043 17.891 1.00 84.38 137 ASP A CA 1
ATOM 1044 C C . ASP A 1 137 ? -10.757 -18.439 17.342 1.00 84.38 137 ASP A C 1
ATOM 1046 O O . ASP A 1 137 ? -10.692 -19.451 18.049 1.00 84.38 137 ASP A O 1
ATOM 1050 N N . GLY A 1 138 ? -11.100 -18.503 16.051 1.00 82.88 138 GLY A N 1
ATOM 1051 C CA . GLY A 1 138 ? -11.525 -19.708 15.344 1.00 82.88 138 GLY A CA 1
ATOM 1052 C C . GLY A 1 138 ? -13.031 -19.987 15.403 1.00 82.88 138 GLY A C 1
ATOM 1053 O O . GLY A 1 138 ? -13.472 -20.981 14.816 1.00 82.88 138 GLY A O 1
ATOM 1054 N N . ILE A 1 139 ? -13.822 -19.138 16.061 1.00 86.06 139 ILE A N 1
ATOM 1055 C CA . ILE A 1 139 ? -15.284 -19.199 16.103 1.00 86.06 139 ILE A CA 1
ATOM 1056 C C . ILE A 1 139 ? -15.830 -17.955 15.409 1.00 86.06 139 ILE A C 1
ATOM 1058 O O . ILE A 1 139 ? -15.526 -16.840 15.790 1.00 86.06 139 ILE A O 1
ATOM 1062 N N . THR A 1 140 ? -16.682 -18.130 14.398 1.00 85.31 140 THR A N 1
ATOM 1063 C CA . THR A 1 140 ? -17.335 -16.979 13.761 1.00 85.31 140 THR A CA 1
ATOM 1064 C C . THR A 1 140 ? -18.409 -16.409 14.683 1.00 85.31 140 THR A C 1
ATOM 1066 O O . THR A 1 140 ? -19.415 -17.068 14.960 1.00 85.31 140 THR A O 1
ATOM 1069 N N . THR A 1 141 ? -18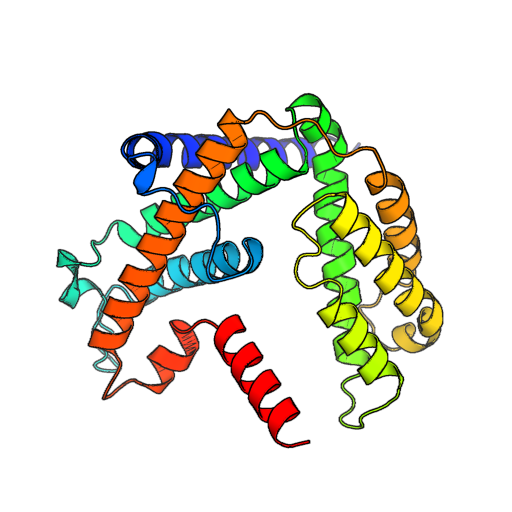.187 -15.184 15.142 1.00 89.25 141 THR A N 1
ATOM 1070 C CA . THR A 1 141 ? -19.082 -14.399 15.994 1.00 89.25 141 THR A CA 1
ATOM 1071 C C . THR A 1 141 ? -19.693 -13.221 15.229 1.00 89.25 141 THR A C 1
ATOM 1073 O O . THR A 1 141 ? -19.360 -12.953 14.073 1.00 89.25 141 THR A O 1
ATOM 1076 N N . GLN A 1 142 ? -20.615 -12.495 15.867 1.00 89.62 142 GLN A N 1
ATOM 1077 C CA . GLN A 1 142 ? -21.185 -11.280 15.277 1.00 89.62 142 GLN A CA 1
ATOM 1078 C C . GLN A 1 142 ? -20.115 -10.186 15.123 1.00 89.62 142 GLN A C 1
ATOM 1080 O O . GLN A 1 142 ? -20.183 -9.354 14.218 1.00 89.62 142 GLN A O 1
ATOM 1085 N N . GLU A 1 143 ? -19.127 -10.171 16.009 1.00 90.69 143 GLU A N 1
ATOM 1086 C CA . GLU A 1 143 ? -18.009 -9.244 15.995 1.00 90.69 143 GLU A CA 1
ATOM 1087 C C . GLU A 1 143 ? -17.093 -9.476 14.787 1.00 90.69 143 GLU A C 1
ATOM 1089 O O . GLU A 1 143 ? -16.659 -8.499 14.172 1.00 90.69 143 GLU A O 1
ATOM 1094 N N . ASP A 1 144 ? -16.880 -10.733 14.385 1.00 88.19 144 ASP A N 1
ATOM 1095 C CA . ASP A 1 144 ? -16.175 -11.073 13.143 1.00 88.19 144 ASP A CA 1
ATOM 1096 C C . ASP A 1 144 ? -16.899 -10.525 11.917 1.00 88.19 144 ASP A C 1
ATOM 1098 O O . ASP A 1 144 ? -16.286 -9.900 11.050 1.00 88.19 144 ASP A O 1
ATOM 1102 N N . GLU A 1 145 ? -18.220 -10.708 11.859 1.00 89.06 145 GLU A N 1
ATOM 1103 C CA . GLU A 1 145 ? -19.044 -10.199 10.761 1.00 89.06 145 GLU A CA 1
ATOM 1104 C C . GLU A 1 145 ? -19.005 -8.665 10.697 1.00 89.06 145 GLU A C 1
ATOM 1106 O O . GLU A 1 145 ? -18.893 -8.086 9.614 1.00 89.06 145 GLU A O 1
ATOM 1111 N N . GLN A 1 146 ? -19.049 -7.989 11.852 1.00 91.81 146 GLN A N 1
ATOM 1112 C CA . GLN A 1 146 ? -18.908 -6.533 11.935 1.00 91.81 146 GLN A CA 1
ATOM 1113 C C . GLN A 1 146 ? -17.522 -6.071 11.476 1.00 91.81 146 GLN A C 1
ATOM 1115 O O . GLN A 1 146 ? -17.419 -5.095 10.729 1.00 91.81 146 GLN A O 1
ATOM 1120 N N . LEU A 1 147 ? -16.460 -6.769 11.885 1.00 91.94 147 LEU A N 1
ATOM 1121 C CA . LEU A 1 147 ? -15.103 -6.449 11.458 1.00 91.94 147 LEU A CA 1
ATOM 1122 C C . LEU A 1 147 ? -14.928 -6.669 9.946 1.00 91.94 147 LEU A C 1
ATOM 1124 O O . LEU A 1 147 ? -14.323 -5.830 9.277 1.00 91.94 147 LEU A O 1
ATOM 1128 N N . GLU A 1 148 ? -15.479 -7.749 9.383 1.00 88.56 148 GLU A N 1
ATOM 1129 C CA . GLU A 1 148 ? -15.450 -8.005 7.936 1.00 88.56 148 GLU A CA 1
ATOM 1130 C C . GLU A 1 148 ? -16.259 -6.954 7.158 1.00 88.56 148 GLU A C 1
ATOM 1132 O O . GLU A 1 148 ? -15.832 -6.510 6.082 1.00 88.56 148 GLU A O 1
ATOM 1137 N N . ALA A 1 149 ? -17.397 -6.512 7.701 1.00 89.12 149 ALA A N 1
ATOM 1138 C CA . ALA A 1 149 ? -18.194 -5.435 7.123 1.00 89.12 149 ALA A CA 1
ATOM 1139 C C . ALA A 1 149 ? -17.400 -4.121 7.074 1.00 89.12 149 ALA A C 1
ATOM 1141 O O . ALA A 1 149 ? -17.275 -3.535 5.997 1.00 89.12 149 ALA A O 1
ATOM 1142 N N . LEU A 1 150 ? -16.767 -3.720 8.185 1.00 91.81 150 LEU A N 1
ATOM 1143 C CA . LEU A 1 150 ? -15.893 -2.540 8.225 1.00 91.81 150 LEU A CA 1
ATOM 1144 C C . LEU A 1 150 ? -14.703 -2.670 7.270 1.00 91.81 150 LEU A C 1
ATOM 1146 O O . LEU A 1 150 ? -14.348 -1.716 6.579 1.00 91.81 150 LEU A O 1
ATOM 1150 N N . ALA A 1 151 ? -14.083 -3.848 7.184 1.00 88.00 151 ALA A N 1
ATOM 1151 C CA . ALA A 1 151 ? -12.990 -4.095 6.245 1.00 88.00 151 ALA A CA 1
ATOM 1152 C C . ALA A 1 151 ? -13.439 -3.980 4.781 1.00 88.00 151 ALA A C 1
ATOM 1154 O O . ALA A 1 151 ? -12.667 -3.526 3.935 1.00 88.00 151 ALA A O 1
ATOM 1155 N N . SER A 1 152 ? -14.680 -4.368 4.484 1.00 84.69 152 SER A N 1
ATOM 1156 C CA . SER A 1 152 ? -15.277 -4.264 3.151 1.00 84.69 152 SER A CA 1
ATOM 1157 C C . SER A 1 152 ? -15.696 -2.835 2.794 1.00 84.69 152 SER A C 1
ATOM 1159 O O . SER A 1 152 ? -15.617 -2.462 1.624 1.00 84.69 152 SER A O 1
ATOM 1161 N N . GLU A 1 153 ? -16.132 -2.042 3.771 1.00 87.81 153 GLU A N 1
ATOM 1162 C CA . GLU A 1 153 ? -16.502 -0.633 3.590 1.00 87.81 153 GLU A CA 1
ATOM 1163 C C . GLU A 1 153 ? -15.267 0.256 3.381 1.00 87.81 153 GLU A C 1
ATOM 1165 O O . GLU A 1 153 ? -15.253 1.124 2.509 1.00 87.81 153 GLU A O 1
ATOM 1170 N N . HIS A 1 154 ? -14.181 -0.041 4.097 1.00 87.44 154 HIS A N 1
ATOM 1171 C CA . HIS A 1 154 ? -12.964 0.775 4.149 1.00 87.44 154 HIS A CA 1
ATOM 1172 C C . HIS A 1 154 ? -11.799 0.223 3.302 1.00 87.44 154 HIS A C 1
ATOM 1174 O O . HIS A 1 154 ? -10.629 0.412 3.624 1.00 87.44 154 HIS A O 1
ATOM 1180 N N . VAL A 1 155 ? -12.077 -0.448 2.176 1.00 78.12 155 VAL A N 1
ATOM 1181 C CA . VAL A 1 155 ? -11.035 -1.080 1.322 1.00 78.12 155 VAL A CA 1
ATOM 1182 C C . VAL A 1 155 ? -9.965 -0.089 0.837 1.00 78.12 155 VAL A C 1
ATOM 1184 O O . VAL A 1 155 ? -8.797 -0.459 0.708 1.00 78.12 155 VAL A O 1
ATOM 1187 N N . ASP A 1 156 ? -10.355 1.165 0.603 1.00 78.62 156 ASP A N 1
ATOM 1188 C CA . ASP A 1 156 ? -9.486 2.254 0.146 1.00 78.62 156 ASP A CA 1
ATOM 1189 C C . ASP A 1 156 ? -9.328 3.350 1.219 1.00 78.62 156 ASP A C 1
ATOM 1191 O O . ASP A 1 156 ? -9.213 4.534 0.900 1.00 78.62 156 ASP A O 1
ATOM 1195 N N . GLU A 1 157 ? -9.319 2.975 2.500 1.00 80.00 157 GLU A N 1
ATOM 1196 C CA . GLU A 1 157 ? -9.254 3.888 3.655 1.00 80.00 157 GLU A CA 1
ATOM 1197 C C . GLU A 1 157 ? -8.145 4.947 3.587 1.00 80.00 157 GLU A C 1
ATOM 1199 O O . GLU A 1 157 ? -8.347 6.070 4.023 1.00 80.00 157 GLU A O 1
ATOM 1204 N N . THR A 1 158 ? -6.991 4.660 2.981 1.00 80.50 158 THR A N 1
ATOM 1205 C CA . THR A 1 158 ? -5.886 5.633 2.873 1.00 80.50 158 THR A CA 1
ATOM 1206 C C . THR A 1 158 ? -5.847 6.390 1.544 1.00 80.50 158 THR A C 1
ATOM 1208 O O . THR A 1 158 ? -4.879 7.088 1.258 1.00 80.50 158 THR A O 1
ATOM 1211 N N . SER A 1 159 ? -6.882 6.276 0.707 1.00 82.31 159 SER A N 1
ATOM 1212 C CA . SER A 1 159 ? -6.938 6.959 -0.598 1.00 82.31 159 SER A CA 1
ATOM 1213 C C . SER A 1 159 ? -7.263 8.454 -0.510 1.00 82.31 159 SER A C 1
ATOM 1215 O O . SER A 1 159 ? -7.022 9.186 -1.470 1.00 82.31 159 SER A O 1
ATOM 1217 N N . SER A 1 160 ? -7.806 8.916 0.619 1.00 86.19 160 SER A N 1
ATOM 1218 C CA . SER A 1 160 ? -8.091 10.327 0.890 1.00 86.19 160 SER A CA 1
ATOM 1219 C C . SER A 1 160 ? -8.134 10.599 2.395 1.00 86.19 160 SER A C 1
ATOM 1221 O O . SER A 1 160 ? -8.302 9.676 3.191 1.00 86.19 160 SER A O 1
ATOM 1223 N N . LEU A 1 161 ? -8.030 11.874 2.788 1.00 88.75 161 LEU A N 1
ATOM 1224 C CA . LEU A 1 161 ? -8.187 12.285 4.189 1.00 88.75 161 LEU A CA 1
ATOM 1225 C C . LEU A 1 161 ? -9.572 11.946 4.745 1.00 88.75 161 LEU A C 1
ATOM 1227 O O . LEU A 1 161 ? -9.675 11.482 5.875 1.00 88.75 161 LEU A O 1
ATOM 1231 N N . ALA A 1 162 ? -10.620 12.121 3.936 1.00 88.50 162 ALA A N 1
ATOM 1232 C CA . ALA A 1 162 ? -11.989 11.808 4.330 1.00 88.50 162 ALA A CA 1
ATOM 1233 C C . ALA A 1 162 ? -12.173 10.307 4.595 1.00 88.50 162 ALA A C 1
ATOM 1235 O O . ALA A 1 162 ? -12.737 9.932 5.619 1.00 88.50 162 ALA A O 1
ATOM 1236 N N . ASN A 1 163 ? -11.637 9.451 3.719 1.00 89.94 163 ASN A N 1
ATOM 1237 C CA . ASN A 1 163 ? -11.703 8.000 3.906 1.00 89.94 163 ASN A CA 1
ATOM 1238 C C . ASN A 1 163 ? -10.908 7.562 5.144 1.00 89.94 163 ASN A C 1
ATOM 1240 O O . ASN A 1 163 ? -11.389 6.734 5.914 1.00 89.94 163 ASN A O 1
ATOM 1244 N N . LEU A 1 164 ? -9.735 8.160 5.386 1.00 93.19 164 LEU A N 1
ATOM 1245 C CA . LEU A 1 164 ? -8.911 7.827 6.550 1.00 93.19 164 LEU A CA 1
ATOM 1246 C C . LEU A 1 164 ? -9.576 8.289 7.847 1.00 93.19 164 LEU A C 1
ATOM 1248 O O . LEU A 1 164 ? -9.574 7.560 8.836 1.00 93.19 164 LEU A O 1
ATOM 1252 N N . SER A 1 165 ? -10.174 9.480 7.832 1.00 93.81 165 SER A N 1
ATOM 1253 C CA . SER A 1 165 ? -10.957 10.019 8.941 1.00 93.81 165 SER A CA 1
ATOM 1254 C C . SER A 1 165 ? -12.157 9.126 9.272 1.00 93.81 165 SER A C 1
ATOM 1256 O O . SER A 1 165 ? -12.350 8.799 10.445 1.00 93.81 165 SER A O 1
ATOM 1258 N N . ALA A 1 166 ? -12.914 8.679 8.264 1.00 94.38 166 ALA A N 1
ATOM 1259 C CA . ALA A 1 166 ? -14.055 7.783 8.447 1.00 94.38 166 ALA A CA 1
ATOM 1260 C C . ALA A 1 166 ? -13.623 6.417 9.004 1.00 94.38 166 ALA A C 1
ATOM 1262 O O . ALA A 1 166 ? -14.143 5.978 10.026 1.00 94.38 166 ALA A O 1
ATOM 1263 N N . ALA A 1 167 ? -12.594 5.797 8.419 1.00 96.25 167 ALA A N 1
ATOM 1264 C CA . ALA A 1 167 ? -12.060 4.532 8.914 1.00 96.25 167 ALA A CA 1
ATOM 1265 C C . ALA A 1 167 ? -11.553 4.653 10.363 1.00 96.25 167 ALA A C 1
ATOM 1267 O O . ALA A 1 167 ? -11.875 3.824 11.210 1.00 96.25 167 ALA A O 1
ATOM 1268 N N . LEU A 1 168 ? -10.797 5.707 10.688 1.00 97.56 168 LEU A N 1
ATOM 1269 C CA . LEU A 1 168 ? -10.358 5.968 12.063 1.00 97.56 168 LEU A CA 1
ATOM 1270 C 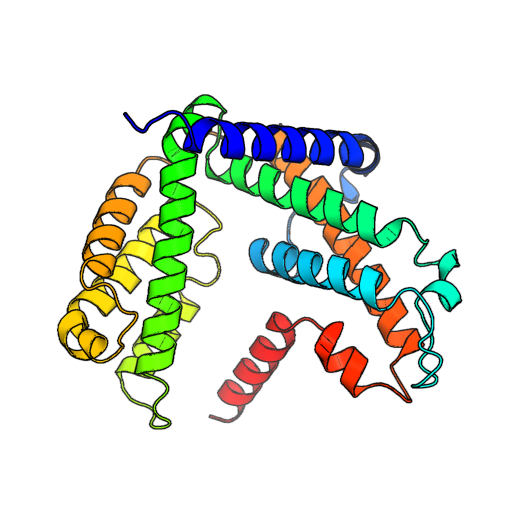C . LEU A 1 168 ? -11.528 6.105 13.035 1.00 97.56 168 LEU A C 1
ATOM 1272 O O . LEU A 1 168 ? -11.430 5.617 14.161 1.00 97.56 168 LEU A O 1
ATOM 1276 N N . TYR A 1 169 ? -12.610 6.762 12.614 1.00 97.75 169 TYR A N 1
ATOM 1277 C CA . TYR A 1 169 ? -13.810 6.883 13.427 1.00 97.75 169 TYR A CA 1
ATOM 1278 C C . TYR A 1 169 ? -14.411 5.503 13.696 1.00 97.75 169 TYR A C 1
ATOM 1280 O O . TYR A 1 169 ? -14.538 5.115 14.855 1.00 97.75 169 TYR A O 1
ATOM 1288 N N . ASP A 1 170 ? -14.708 4.732 12.653 1.00 97.69 170 ASP A N 1
ATOM 1289 C CA . ASP A 1 170 ? -15.428 3.464 12.792 1.00 97.69 170 ASP A CA 1
ATOM 1290 C C . ASP A 1 170 ? -14.612 2.409 13.548 1.00 97.69 170 ASP A C 1
ATOM 1292 O O . ASP A 1 170 ? -15.081 1.840 14.540 1.00 97.69 170 ASP A O 1
ATOM 1296 N N . TYR A 1 171 ? -13.349 2.204 13.158 1.00 97.94 171 TYR A N 1
ATOM 1297 C CA . TYR A 1 171 ? -12.455 1.283 13.863 1.00 97.94 171 TYR A CA 1
ATOM 1298 C C . TYR A 1 171 ? -12.131 1.772 15.279 1.00 97.94 171 TYR A C 1
ATOM 1300 O O . TYR A 1 171 ? -12.034 0.962 16.201 1.00 97.94 171 TYR A O 1
ATOM 1308 N N . GLY A 1 172 ? -11.996 3.087 15.479 1.00 97.44 172 GLY A N 1
ATOM 1309 C CA . GLY A 1 172 ? -11.802 3.685 16.797 1.00 97.44 172 GLY A CA 1
ATOM 1310 C C . GLY A 1 172 ? -13.001 3.454 17.717 1.00 97.44 172 GLY A C 1
ATOM 1311 O O . GLY A 1 172 ? -12.818 3.096 18.878 1.00 97.44 172 GLY A O 1
ATOM 1312 N N . ARG A 1 173 ? -14.233 3.579 17.207 1.00 98.00 173 ARG A N 1
ATOM 1313 C CA . ARG A 1 173 ? -15.467 3.297 17.958 1.00 98.00 173 ARG A CA 1
ATOM 1314 C C . ARG A 1 173 ? -15.595 1.821 18.317 1.00 98.00 173 ARG A C 1
ATOM 1316 O O . ARG A 1 173 ? -15.951 1.524 19.457 1.00 98.00 173 ARG A O 1
ATOM 1323 N N . MET A 1 174 ? -15.269 0.919 17.391 1.00 97.38 174 MET A N 1
ATOM 1324 C CA . MET A 1 174 ? -15.250 -0.518 17.672 1.00 97.38 174 MET A CA 1
ATOM 1325 C C . MET A 1 174 ? -14.213 -0.845 18.756 1.00 97.38 174 MET A C 1
ATOM 1327 O O . MET A 1 174 ? -14.556 -1.400 19.791 1.00 97.38 174 MET A O 1
ATOM 1331 N N . ALA A 1 175 ? -12.968 -0.388 18.602 1.00 97.19 175 ALA A N 1
ATOM 1332 C CA . ALA A 1 175 ? -11.926 -0.617 19.603 1.00 97.19 175 ALA A CA 1
ATOM 1333 C C . ALA A 1 175 ? -12.224 0.044 20.958 1.00 97.19 175 ALA A C 1
ATOM 1335 O O . ALA A 1 175 ? -11.817 -0.470 21.995 1.00 97.19 175 ALA A O 1
ATOM 1336 N N . GLN A 1 176 ? -12.941 1.172 20.974 1.00 97.25 176 GLN A N 1
ATOM 1337 C CA . GLN A 1 176 ? -13.378 1.825 22.206 1.00 97.25 176 GLN A CA 1
ATOM 1338 C C . GLN A 1 176 ? -14.420 0.988 22.954 1.00 97.25 176 GLN A C 1
ATOM 1340 O O . GLN A 1 176 ? -14.338 0.896 24.179 1.00 97.25 176 GLN A O 1
ATOM 1345 N N . ARG A 1 177 ? -15.378 0.382 22.239 1.00 96.88 177 ARG A N 1
ATOM 1346 C CA . ARG A 1 177 ? -16.385 -0.521 22.820 1.00 96.88 177 ARG A CA 1
ATOM 1347 C C . ARG A 1 177 ? -15.719 -1.687 23.549 1.00 96.88 177 ARG A C 1
ATOM 1349 O O . ARG A 1 177 ? -16.108 -1.999 24.668 1.00 96.88 177 ARG A O 1
ATOM 1356 N N . ASP A 1 178 ? -14.683 -2.258 22.940 1.00 95.75 178 ASP A N 1
ATOM 1357 C CA . ASP A 1 178 ? -14.044 -3.492 23.411 1.00 95.75 178 ASP A CA 1
ATOM 1358 C C . ASP A 1 178 ? -12.724 -3.234 24.159 1.00 95.75 178 ASP A C 1
ATOM 1360 O O . ASP A 1 178 ? -11.951 -4.153 24.423 1.00 95.75 178 ASP A O 1
ATOM 1364 N N . ASN A 1 179 ? -12.450 -1.979 24.538 1.00 96.06 179 ASN A N 1
ATOM 1365 C CA . ASN A 1 179 ? -11.140 -1.541 25.033 1.00 96.06 179 ASN A CA 1
ATOM 1366 C C . ASN A 1 179 ? -10.675 -2.300 26.290 1.00 96.06 179 ASN A C 1
ATOM 1368 O O . ASN A 1 179 ? -9.489 -2.590 26.452 1.00 96.06 179 ASN A O 1
ATOM 1372 N N . GLU A 1 180 ? -11.604 -2.635 27.189 1.00 95.19 180 GLU A N 1
ATOM 1373 C CA . GLU A 1 180 ? -11.297 -3.432 28.383 1.00 95.19 180 GLU A CA 1
ATOM 1374 C C . GLU A 1 180 ? -10.929 -4.874 28.033 1.00 95.19 180 GLU A C 1
ATOM 1376 O O . GLU A 1 180 ? -10.017 -5.434 28.637 1.00 95.19 180 GLU A O 1
ATOM 1381 N N . ALA A 1 181 ? -11.593 -5.457 27.039 1.00 93.31 181 ALA A N 1
ATOM 1382 C CA . ALA A 1 181 ? -11.342 -6.822 26.602 1.00 93.31 181 ALA A CA 1
ATOM 1383 C C . ALA A 1 181 ? -10.014 -6.924 25.830 1.00 93.31 181 ALA A C 1
ATOM 1385 O O . ALA A 1 181 ? -9.217 -7.835 26.063 1.00 93.31 181 ALA A O 1
ATOM 1386 N N . LEU A 1 182 ? -9.714 -5.919 25.000 1.00 95.19 182 LEU A N 1
ATOM 1387 C CA . LEU A 1 182 ? -8.438 -5.786 24.292 1.00 95.19 182 LEU A CA 1
ATOM 1388 C C . LEU A 1 182 ? -7.242 -5.608 25.240 1.00 95.19 182 LEU A C 1
ATOM 1390 O O . LEU A 1 182 ? -6.116 -5.931 24.871 1.00 95.19 182 LEU A O 1
ATOM 1394 N N . ALA A 1 183 ? -7.468 -5.160 26.479 1.00 94.06 183 ALA A N 1
ATOM 1395 C CA . ALA A 1 183 ? -6.419 -4.969 27.482 1.00 94.06 183 ALA A CA 1
ATOM 1396 C C . ALA A 1 183 ? -5.706 -6.257 27.923 1.00 94.06 183 ALA A C 1
ATOM 1398 O O . ALA A 1 183 ? -4.685 -6.178 28.604 1.00 94.06 183 ALA A O 1
ATOM 1399 N N . ILE A 1 184 ? -6.238 -7.429 27.566 1.00 94.31 184 ILE A N 1
ATOM 1400 C CA . ILE A 1 184 ? -5.573 -8.722 27.777 1.00 94.31 184 ILE A CA 1
ATOM 1401 C C . ILE A 1 184 ? -4.324 -8.842 26.885 1.00 94.31 184 ILE A C 1
ATOM 1403 O O . ILE A 1 184 ? -3.383 -9.563 27.217 1.00 94.31 184 ILE A O 1
ATOM 1407 N N . ILE A 1 185 ? -4.287 -8.120 25.763 1.00 94.56 185 ILE A N 1
ATOM 1408 C CA . ILE A 1 185 ? -3.151 -8.093 24.846 1.00 94.56 185 ILE A CA 1
ATOM 1409 C C . ILE A 1 185 ? -2.092 -7.150 25.425 1.00 94.56 185 ILE A C 1
ATOM 1411 O O . ILE A 1 185 ? -2.287 -5.940 25.464 1.00 94.56 185 ILE A O 1
ATOM 1415 N N . GLU A 1 186 ? -0.944 -7.693 25.838 1.00 91.06 186 GLU A N 1
ATOM 1416 C CA . GLU A 1 186 ? 0.123 -6.941 26.526 1.00 91.06 186 GLU A CA 1
ATOM 1417 C C . GLU A 1 186 ? 0.607 -5.706 25.745 1.00 91.06 186 GLU A C 1
ATOM 1419 O O . GLU A 1 186 ? 0.960 -4.684 26.327 1.00 91.06 186 GLU A O 1
ATOM 1424 N N . THR A 1 187 ? 0.589 -5.772 24.413 1.00 92.12 187 THR A N 1
ATOM 1425 C CA . THR A 1 187 ? 1.025 -4.677 23.538 1.00 92.12 187 THR A CA 1
ATOM 1426 C C . THR A 1 187 ? -0.070 -3.653 23.226 1.00 92.12 187 THR A C 1
ATOM 1428 O O . THR A 1 187 ? 0.165 -2.753 22.419 1.00 92.12 187 THR A O 1
ATOM 1431 N N . TRP A 1 188 ? -1.279 -3.803 23.775 1.00 96.12 188 TRP A N 1
ATOM 1432 C CA . TRP A 1 188 ? -2.389 -2.888 23.524 1.00 96.12 188 TRP A CA 1
ATOM 1433 C C . TRP A 1 188 ? -2.282 -1.628 24.385 1.00 96.12 188 TRP A C 1
ATOM 1435 O O . TRP A 1 188 ? -2.298 -1.681 25.614 1.00 96.12 188 TRP A O 1
ATOM 1445 N N . ASP A 1 189 ? -2.225 -0.475 23.723 1.00 95.81 189 ASP A N 1
ATOM 1446 C CA . ASP A 1 189 ? -2.339 0.819 24.384 1.00 95.81 189 ASP A CA 1
ATOM 1447 C C . ASP A 1 189 ? -3.817 1.207 24.517 1.00 95.81 189 ASP A C 1
ATOM 1449 O O . ASP A 1 189 ? -4.501 1.457 23.524 1.00 95.81 189 ASP A O 1
ATOM 1453 N N . LYS A 1 190 ? -4.306 1.313 25.757 1.00 96.06 190 LYS A N 1
ATOM 1454 C CA . LYS A 1 190 ? -5.697 1.686 26.064 1.00 96.06 190 LYS A CA 1
ATOM 1455 C C . LYS A 1 190 ? -6.088 3.079 25.566 1.00 96.06 190 LYS A C 1
ATOM 1457 O O . LYS A 1 190 ? -7.283 3.374 25.518 1.00 96.06 190 LYS A O 1
ATOM 1462 N N . GLN A 1 191 ? -5.118 3.930 25.225 1.00 97.19 191 GLN A N 1
ATOM 1463 C CA . GLN A 1 191 ? -5.345 5.271 24.683 1.00 97.19 191 GLN A CA 1
ATOM 1464 C C . GLN A 1 191 ? -5.508 5.281 23.154 1.00 97.19 191 GLN A C 1
ATOM 1466 O O . GLN A 1 191 ? -5.990 6.273 22.607 1.00 97.19 191 GLN A O 1
ATOM 1471 N N . LEU A 1 192 ? -5.176 4.186 22.450 1.00 96.31 192 LEU A N 1
ATOM 1472 C CA . LEU A 1 192 ? -5.276 4.102 20.984 1.00 96.31 192 LEU A CA 1
ATOM 1473 C C . LEU A 1 192 ? -6.668 4.445 20.432 1.00 96.31 192 LEU A C 1
ATOM 1475 O O . LEU A 1 192 ? -6.724 5.200 19.458 1.00 96.31 192 LEU A O 1
ATOM 1479 N N . PRO A 1 193 ? -7.789 3.949 21.000 1.00 97.75 193 PRO A N 1
ATOM 1480 C CA . PRO A 1 193 ? -9.115 4.284 20.486 1.00 97.75 193 PRO A CA 1
ATOM 1481 C C . PRO A 1 193 ? -9.428 5.776 20.591 1.00 97.75 193 PRO A C 1
ATOM 1483 O O . PRO A 1 193 ? -9.961 6.362 19.655 1.00 97.75 193 PRO A O 1
ATOM 1486 N N . GLU A 1 194 ? -9.062 6.415 21.705 1.00 97.88 194 GLU A N 1
ATOM 1487 C CA . GLU A 1 194 ? -9.273 7.853 21.884 1.00 97.88 194 GLU A CA 1
ATOM 1488 C C . GLU A 1 194 ? -8.415 8.660 20.906 1.00 97.88 194 GLU A C 1
ATOM 1490 O O . GLU A 1 194 ? -8.924 9.564 20.242 1.00 97.88 194 GLU A O 1
ATOM 1495 N N . LEU A 1 195 ? -7.145 8.279 20.741 1.00 97.19 195 LEU A N 1
ATOM 1496 C CA . LEU A 1 195 ? -6.255 8.884 19.754 1.00 97.19 195 LEU A CA 1
ATOM 1497 C C . LEU A 1 195 ? -6.812 8.750 18.328 1.00 97.19 195 LEU A C 1
ATOM 1499 O O . LEU A 1 195 ? -6.738 9.701 17.553 1.00 97.19 195 LEU A O 1
ATOM 1503 N N . ALA A 1 196 ? -7.400 7.604 17.973 1.00 97.56 196 ALA A N 1
ATOM 1504 C CA . ALA A 1 196 ? -8.017 7.408 16.663 1.00 97.56 196 ALA A CA 1
ATOM 1505 C C . ALA A 1 196 ? -9.188 8.369 16.423 1.00 97.56 196 ALA A C 1
ATOM 1507 O O . ALA A 1 196 ? -9.274 8.972 15.355 1.00 97.56 196 ALA A O 1
ATOM 1508 N N . LEU A 1 197 ? -10.049 8.566 17.426 1.00 97.81 197 LEU A N 1
ATOM 1509 C CA . LEU A 1 197 ? -11.167 9.510 17.343 1.00 97.81 197 LEU A CA 1
ATOM 1510 C C . LEU A 1 197 ? -10.685 10.964 17.246 1.00 97.81 197 LEU A C 1
ATOM 1512 O O . LEU A 1 197 ? -11.238 11.744 16.470 1.00 97.81 197 LEU A O 1
ATOM 1516 N N . GLN A 1 198 ? -9.631 11.324 17.984 1.00 96.38 198 GLN A N 1
ATOM 1517 C CA . GLN A 1 198 ? -9.002 12.645 17.888 1.00 96.38 198 GLN A CA 1
ATOM 1518 C C . GLN A 1 198 ? -8.425 12.886 16.487 1.00 96.38 198 GLN A C 1
ATOM 1520 O O . GLN A 1 198 ? -8.730 13.902 15.864 1.00 96.38 198 GLN A O 1
ATOM 1525 N N . LEU A 1 199 ? -7.655 11.931 15.956 1.00 94.88 199 LEU A N 1
ATOM 1526 C CA . LEU A 1 199 ? -7.080 12.015 14.611 1.00 94.88 199 LEU A CA 1
ATOM 1527 C C . LEU A 1 199 ? -8.170 12.051 13.536 1.00 94.88 199 LEU A C 1
ATOM 1529 O O . LEU A 1 199 ? -8.061 12.819 12.586 1.00 94.88 199 LEU A O 1
ATOM 1533 N N . SER A 1 200 ? -9.250 11.284 13.703 1.00 95.31 200 SER A N 1
ATOM 1534 C CA . SER A 1 200 ? -10.410 11.341 12.812 1.00 95.31 200 SER A CA 1
ATOM 1535 C C . SER A 1 200 ? -10.985 12.757 12.742 1.00 95.31 200 SER A C 1
ATOM 1537 O O . SER A 1 200 ? -11.140 13.288 11.641 1.00 95.31 200 SER A O 1
ATOM 1539 N N . ALA A 1 201 ? -11.210 13.406 13.890 1.00 93.06 201 ALA A N 1
ATOM 1540 C CA . ALA A 1 201 ? -11.700 14.781 13.946 1.00 93.06 201 ALA A CA 1
ATOM 1541 C C . ALA A 1 201 ? -10.721 15.783 13.310 1.00 93.06 201 ALA A C 1
ATOM 1543 O O . ALA A 1 201 ? -11.152 16.681 12.588 1.00 93.06 201 ALA A O 1
ATOM 1544 N N . THR A 1 202 ? -9.412 15.617 13.527 1.00 90.56 202 THR A N 1
ATOM 1545 C CA . THR A 1 202 ? -8.378 16.456 12.897 1.00 90.56 202 THR A CA 1
ATOM 1546 C C . THR A 1 202 ? -8.385 16.324 11.373 1.00 90.56 202 THR A C 1
ATOM 1548 O O . THR A 1 202 ? -8.237 17.321 10.667 1.00 90.56 202 THR A O 1
ATOM 1551 N N . LEU A 1 203 ? -8.578 15.108 10.855 1.00 89.06 203 LEU A N 1
ATOM 1552 C CA . LEU A 1 203 ? -8.540 14.818 9.420 1.00 89.06 203 LEU A CA 1
ATOM 1553 C C . LEU A 1 203 ? -9.884 15.027 8.702 1.00 89.06 203 LEU A C 1
ATOM 1555 O O . LEU A 1 203 ? -9.904 15.054 7.475 1.00 89.06 203 LEU A O 1
ATOM 1559 N N . ALA A 1 204 ? -10.988 15.235 9.430 1.00 86.88 204 ALA A N 1
ATOM 1560 C CA . ALA A 1 204 ? -12.333 15.476 8.883 1.00 86.88 204 ALA A CA 1
ATOM 1561 C C . ALA A 1 204 ? -12.501 16.842 8.174 1.00 86.88 204 ALA A C 1
ATOM 1563 O O . ALA A 1 204 ? -13.612 17.231 7.808 1.00 86.88 204 ALA A O 1
ATOM 1564 N N . GLY A 1 205 ? -11.411 17.597 8.007 1.00 78.50 205 GLY A N 1
ATOM 1565 C CA . GLY A 1 205 ? -11.395 18.881 7.318 1.00 78.50 205 GLY A CA 1
ATOM 1566 C C . GLY A 1 205 ? -11.749 18.791 5.825 1.00 78.50 205 GLY A C 1
ATOM 1567 O O . GLY A 1 205 ? -11.879 17.703 5.259 1.00 78.50 205 GLY A O 1
ATOM 1568 N N . PRO A 1 206 ? -11.911 19.947 5.154 1.00 74.75 206 PRO A N 1
ATOM 1569 C CA . PRO A 1 206 ? -12.187 19.978 3.724 1.00 74.75 206 PRO A CA 1
ATOM 1570 C C . PRO A 1 206 ? -11.073 19.279 2.939 1.00 74.75 206 PRO A C 1
ATOM 1572 O O . PRO A 1 206 ? -9.891 19.417 3.262 1.00 74.75 206 PRO A O 1
ATOM 1575 N N . ALA A 1 207 ? -11.461 18.564 1.880 1.00 75.69 207 ALA A N 1
ATOM 1576 C CA . ALA A 1 207 ? -10.506 17.945 0.975 1.00 75.69 207 ALA A CA 1
ATOM 1577 C C . ALA A 1 207 ? -9.554 19.021 0.424 1.00 75.69 207 ALA A C 1
ATOM 1579 O O . ALA A 1 207 ? -10.019 20.074 -0.029 1.00 75.69 207 ALA A O 1
ATOM 1580 N N . PRO A 1 208 ? -8.236 18.792 0.474 1.00 79.19 208 PRO A N 1
ATOM 1581 C CA . PRO A 1 208 ? -7.292 19.792 0.030 1.00 79.19 208 PRO A CA 1
ATOM 1582 C C . PRO A 1 208 ? -7.341 19.918 -1.494 1.00 79.19 208 PRO A C 1
ATOM 1584 O O . PRO A 1 208 ? -7.625 18.961 -2.215 1.00 79.19 208 PRO A O 1
ATOM 1587 N N . GLU A 1 209 ? -7.066 21.119 -1.993 1.00 81.44 209 GLU A N 1
ATOM 1588 C CA . GLU A 1 209 ? -6.986 21.360 -3.430 1.00 81.44 209 GLU A CA 1
ATOM 1589 C C . GLU A 1 209 ? -5.694 20.743 -3.988 1.00 81.44 209 GLU A C 1
ATOM 1591 O O . GLU A 1 209 ? -4.601 20.962 -3.452 1.00 81.44 209 GLU A O 1
ATOM 1596 N N . VAL A 1 210 ? -5.832 19.958 -5.057 1.00 85.38 210 VAL A N 1
ATOM 1597 C CA . VAL A 1 210 ? -4.736 19.238 -5.720 1.00 85.38 210 VAL A CA 1
ATOM 1598 C C . VAL A 1 210 ? -4.617 19.747 -7.153 1.00 85.38 210 VAL A C 1
ATOM 1600 O O . VAL A 1 210 ? -5.620 19.818 -7.868 1.00 85.38 210 VAL A O 1
ATOM 1603 N N . ASP A 1 211 ? -3.401 20.077 -7.598 1.00 88.19 211 ASP A N 1
ATOM 1604 C CA . ASP A 1 211 ? -3.172 20.466 -8.991 1.00 88.19 211 ASP A CA 1
ATOM 1605 C C . ASP A 1 211 ? -3.411 19.253 -9.908 1.00 88.19 211 ASP A C 1
ATOM 1607 O O . ASP A 1 211 ? -2.943 18.138 -9.656 1.00 88.19 211 ASP A O 1
ATOM 1611 N N . LYS A 1 212 ? -4.110 19.471 -11.025 1.00 90.00 212 LYS A N 1
ATOM 1612 C CA . LYS A 1 212 ? -4.284 18.456 -12.073 1.00 90.00 212 LYS A CA 1
ATOM 1613 C C . LYS A 1 212 ? -2.941 17.906 -12.552 1.00 90.00 212 LYS A C 1
ATOM 1615 O O . LYS A 1 212 ? -2.848 16.722 -12.849 1.00 90.00 212 LYS A O 1
ATOM 1620 N N . LYS A 1 213 ? -1.891 18.734 -12.571 1.00 91.75 213 LYS A N 1
ATOM 1621 C CA . LYS A 1 213 ? -0.535 18.298 -12.932 1.00 91.75 213 LYS A CA 1
ATOM 1622 C C . LYS A 1 213 ? 0.019 17.241 -11.977 1.00 91.75 213 LYS A C 1
ATOM 1624 O O . LYS A 1 213 ? 0.691 16.319 -12.435 1.00 91.75 213 LYS A O 1
ATOM 1629 N N . ASP A 1 214 ? -0.282 17.344 -10.684 1.00 91.75 214 ASP A N 1
ATOM 1630 C CA . ASP A 1 214 ? 0.159 16.367 -9.685 1.00 91.75 214 ASP A CA 1
ATOM 1631 C C . ASP A 1 214 ? -0.595 15.046 -9.850 1.00 91.75 214 ASP A C 1
ATOM 1633 O O . ASP A 1 214 ? 0.008 13.973 -9.794 1.00 91.75 214 ASP A O 1
ATOM 1637 N N . ILE A 1 215 ? -1.897 15.120 -10.149 1.00 92.00 215 ILE A N 1
ATOM 1638 C CA . ILE A 1 215 ? -2.725 13.953 -10.484 1.00 92.00 215 ILE A CA 1
ATOM 1639 C C . ILE A 1 215 ? -2.195 13.251 -11.742 1.00 92.00 215 ILE A C 1
ATOM 1641 O O . ILE A 1 215 ? -2.017 12.029 -11.737 1.00 92.00 215 ILE A O 1
ATOM 1645 N N . ASP A 1 216 ? -1.896 14.008 -12.797 1.00 94.62 216 ASP A N 1
ATOM 1646 C CA . ASP A 1 216 ? -1.368 13.472 -14.053 1.00 94.62 216 ASP A CA 1
ATOM 1647 C C . ASP A 1 216 ? 0.000 12.809 -13.843 1.00 94.62 216 ASP A C 1
ATOM 1649 O O . ASP A 1 216 ? 0.250 11.698 -14.328 1.00 94.62 216 ASP A O 1
ATOM 1653 N N . LEU A 1 217 ? 0.892 13.458 -13.086 1.00 95.31 217 LEU A N 1
ATOM 1654 C CA . LEU A 1 217 ? 2.206 12.912 -12.756 1.00 95.31 217 LEU A CA 1
ATOM 1655 C C . LEU A 1 217 ? 2.089 11.641 -11.904 1.00 95.31 217 LEU A C 1
ATOM 1657 O O . LEU A 1 217 ? 2.754 10.642 -12.199 1.00 95.31 217 LEU A O 1
ATOM 1661 N N . ARG A 1 218 ? 1.197 11.630 -10.905 1.00 95.19 218 ARG A N 1
ATOM 1662 C CA . ARG A 1 218 ? 0.879 10.437 -10.109 1.00 95.19 218 ARG A CA 1
ATOM 1663 C C . ARG A 1 218 ? 0.423 9.291 -11.012 1.00 95.19 218 ARG A C 1
ATOM 1665 O O . ARG A 1 218 ? 0.971 8.194 -10.915 1.00 95.19 218 ARG A O 1
ATOM 1672 N N . ASN A 1 219 ? -0.537 9.524 -11.909 1.00 96.75 219 ASN A N 1
ATOM 1673 C CA . ASN A 1 219 ? -1.065 8.481 -12.794 1.00 96.75 219 ASN A CA 1
ATOM 1674 C C . ASN A 1 219 ? 0.014 7.944 -13.752 1.00 96.75 219 ASN A C 1
ATOM 1676 O O . ASN A 1 219 ? 0.092 6.731 -13.978 1.00 96.75 219 ASN A O 1
ATOM 1680 N N . ARG A 1 220 ? 0.905 8.804 -14.264 1.00 98.00 220 ARG A N 1
ATOM 1681 C CA . ARG A 1 220 ? 2.065 8.396 -15.079 1.00 98.00 220 ARG A CA 1
ATOM 1682 C C . ARG A 1 220 ? 3.027 7.499 -14.298 1.00 98.00 220 ARG A C 1
ATOM 1684 O O . ARG A 1 220 ? 3.388 6.427 -14.784 1.00 98.00 220 ARG A O 1
ATOM 1691 N N . ILE A 1 221 ? 3.401 7.885 -13.079 1.00 97.94 221 ILE A N 1
ATOM 1692 C CA . ILE A 1 221 ? 4.306 7.093 -12.230 1.00 97.94 221 ILE A CA 1
ATOM 1693 C C . ILE A 1 221 ? 3.666 5.753 -11.845 1.00 97.94 221 ILE A C 1
ATOM 1695 O O . ILE A 1 221 ? 4.300 4.709 -11.993 1.00 97.94 221 ILE A O 1
ATOM 1699 N N . LEU A 1 222 ? 2.394 5.745 -11.436 1.00 97.19 222 LEU A N 1
ATOM 1700 C CA . LEU A 1 222 ? 1.660 4.510 -11.135 1.00 97.19 222 LEU A CA 1
ATOM 1701 C C . LEU A 1 222 ? 1.521 3.610 -12.371 1.00 97.19 222 LEU A C 1
ATOM 1703 O O . LEU A 1 222 ? 1.573 2.381 -12.263 1.00 97.19 222 LEU A O 1
ATOM 1707 N N . THR A 1 223 ? 1.395 4.200 -13.562 1.00 97.69 223 THR A N 1
ATOM 1708 C CA . THR A 1 223 ? 1.382 3.458 -14.826 1.00 97.69 223 THR A CA 1
ATOM 1709 C C . THR A 1 223 ? 2.713 2.757 -15.069 1.00 97.69 223 THR A C 1
ATOM 1711 O O . THR A 1 223 ? 2.720 1.559 -15.368 1.00 97.69 223 THR A O 1
ATOM 1714 N N . LEU A 1 224 ? 3.835 3.462 -14.894 1.00 97.75 224 LEU A N 1
ATOM 1715 C CA . LEU A 1 224 ? 5.170 2.868 -14.988 1.00 97.75 224 LEU A CA 1
ATOM 1716 C C . LEU A 1 224 ? 5.366 1.757 -13.955 1.00 97.75 224 LEU A C 1
ATOM 1718 O O . LEU A 1 224 ? 5.779 0.659 -14.323 1.00 97.75 224 LEU A O 1
ATOM 1722 N N . LEU A 1 225 ? 4.993 2.003 -12.698 1.00 97.56 225 LEU A N 1
ATOM 1723 C CA . LEU A 1 225 ? 5.084 1.023 -11.617 1.00 97.56 225 LEU A CA 1
ATOM 1724 C C . LEU A 1 225 ? 4.282 -0.246 -11.940 1.00 97.56 225 LEU A C 1
ATOM 1726 O O . LEU A 1 225 ? 4.790 -1.360 -11.841 1.00 97.56 225 LEU A O 1
ATOM 1730 N N . SER A 1 226 ? 3.042 -0.093 -12.411 1.00 96.31 226 SER A N 1
ATOM 1731 C CA . SER A 1 226 ? 2.191 -1.215 -12.816 1.00 96.31 226 SER A CA 1
ATOM 1732 C C . SER A 1 226 ? 2.764 -2.004 -13.998 1.00 96.31 226 SER A C 1
ATOM 1734 O O . SER A 1 226 ? 2.649 -3.235 -14.038 1.00 96.31 226 SER A O 1
ATOM 1736 N N . ARG A 1 227 ? 3.362 -1.320 -14.983 1.00 95.94 227 ARG A N 1
ATOM 1737 C CA . ARG A 1 227 ? 4.014 -1.963 -16.135 1.00 95.94 227 ARG A CA 1
ATOM 1738 C C . ARG A 1 227 ? 5.245 -2.749 -15.695 1.00 95.94 227 ARG A C 1
ATOM 1740 O O . ARG A 1 227 ? 5.377 -3.913 -16.079 1.00 95.94 227 ARG A O 1
ATOM 1747 N N . GLU A 1 228 ? 6.089 -2.153 -14.859 1.00 96.19 228 GLU A N 1
ATOM 1748 C CA . GLU A 1 228 ? 7.307 -2.793 -14.363 1.00 96.19 228 GLU A CA 1
ATOM 1749 C C . GLU A 1 228 ? 6.963 -4.009 -13.491 1.00 96.19 228 GLU A C 1
ATOM 1751 O O . GLU A 1 228 ? 7.433 -5.114 -13.765 1.00 96.19 228 GLU A O 1
ATOM 1756 N N . SER A 1 229 ? 6.018 -3.873 -12.554 1.00 95.81 229 SER A N 1
ATOM 1757 C CA . SER A 1 229 ? 5.491 -4.991 -11.759 1.00 95.81 229 SER A CA 1
ATOM 1758 C C . SER A 1 229 ? 4.980 -6.139 -12.626 1.00 95.81 229 SER A C 1
ATOM 1760 O O . SER A 1 229 ? 5.328 -7.295 -12.390 1.00 95.81 229 SER A O 1
ATOM 1762 N N . ARG A 1 230 ? 4.197 -5.862 -13.677 1.00 95.06 230 ARG A N 1
ATOM 1763 C CA . ARG A 1 230 ? 3.712 -6.911 -14.595 1.00 95.06 230 ARG A CA 1
ATOM 1764 C C . ARG A 1 230 ? 4.846 -7.619 -15.329 1.00 95.06 230 ARG A C 1
ATOM 1766 O O . ARG A 1 230 ? 4.819 -8.840 -15.471 1.00 95.06 230 ARG A O 1
ATOM 1773 N N . LYS A 1 231 ? 5.830 -6.862 -15.800 1.00 95.50 231 LYS A N 1
ATOM 1774 C CA . LYS A 1 231 ? 7.005 -7.376 -16.505 1.00 95.50 231 LYS A CA 1
ATOM 1775 C C . LYS A 1 231 ? 7.833 -8.307 -15.613 1.00 95.50 231 LYS A C 1
ATOM 1777 O O . LYS A 1 231 ? 8.164 -9.408 -16.046 1.00 95.50 231 LYS A O 1
ATOM 1782 N N . ILE A 1 232 ? 8.082 -7.912 -14.365 1.00 95.44 232 ILE A N 1
ATOM 1783 C CA . ILE A 1 232 ? 8.778 -8.736 -13.367 1.00 95.44 232 ILE A CA 1
ATOM 1784 C C . ILE A 1 232 ? 8.004 -10.021 -13.085 1.00 95.44 232 ILE A C 1
ATOM 1786 O O . ILE A 1 232 ? 8.580 -11.104 -13.126 1.00 95.44 232 ILE A O 1
ATOM 1790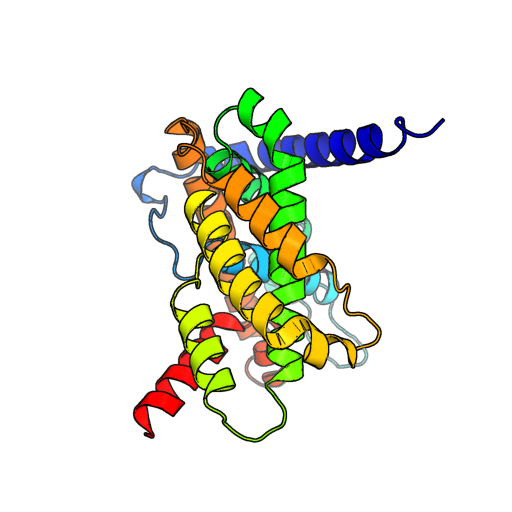 N N . ARG A 1 233 ? 6.691 -9.925 -12.842 1.00 95.38 233 ARG A N 1
ATOM 1791 C CA . ARG A 1 233 ? 5.864 -11.105 -12.548 1.00 95.38 233 ARG A CA 1
ATOM 1792 C C . ARG A 1 233 ? 5.849 -12.102 -13.707 1.00 95.38 233 ARG A C 1
ATOM 1794 O O . ARG A 1 233 ? 5.947 -13.295 -13.456 1.00 95.38 233 ARG A O 1
ATOM 1801 N N . ARG A 1 234 ? 5.797 -11.633 -14.960 1.00 95.62 234 ARG A N 1
ATOM 1802 C CA . ARG A 1 234 ? 5.903 -12.499 -16.151 1.00 95.62 234 ARG A CA 1
ATOM 1803 C C . ARG A 1 234 ? 7.268 -13.172 -16.272 1.00 95.62 234 ARG A C 1
ATOM 1805 O O . ARG A 1 234 ? 7.341 -14.336 -16.644 1.00 95.62 234 ARG A O 1
ATOM 1812 N N . ALA A 1 235 ? 8.344 -12.451 -15.965 1.00 95.38 235 ALA A N 1
ATOM 1813 C CA . ALA A 1 235 ? 9.681 -13.033 -15.942 1.00 95.38 235 ALA A CA 1
ATOM 1814 C C . ALA A 1 235 ? 9.801 -14.104 -14.844 1.00 95.38 235 ALA A C 1
ATOM 1816 O O . ALA A 1 235 ? 10.301 -15.191 -15.105 1.00 95.38 235 ALA A O 1
ATOM 1817 N N . ALA A 1 236 ? 9.270 -13.835 -13.649 1.00 94.56 236 ALA A N 1
ATOM 1818 C CA . ALA A 1 236 ? 9.235 -14.800 -12.553 1.00 94.56 236 ALA A CA 1
ATOM 1819 C C . ALA A 1 236 ? 8.403 -16.045 -12.897 1.00 94.56 236 ALA A C 1
ATOM 1821 O O . ALA A 1 236 ? 8.809 -17.156 -12.583 1.00 94.56 236 ALA A O 1
ATOM 1822 N N . GLU A 1 237 ? 7.255 -15.863 -13.553 1.00 94.00 237 GLU A N 1
ATOM 1823 C CA . GLU A 1 237 ? 6.415 -16.964 -14.032 1.00 94.00 237 GLU A CA 1
ATOM 1824 C C . GLU A 1 237 ? 7.201 -17.865 -14.985 1.00 94.00 237 GLU A C 1
ATOM 1826 O O . GLU A 1 237 ? 7.279 -19.065 -14.763 1.00 94.00 237 GLU A O 1
ATOM 1831 N N . PHE A 1 238 ? 7.881 -17.281 -15.974 1.00 93.88 238 PHE A N 1
ATOM 1832 C CA . PHE A 1 238 ? 8.728 -18.036 -16.896 1.00 93.88 238 PHE A CA 1
ATOM 1833 C C . PHE A 1 238 ? 9.853 -18.812 -16.187 1.00 93.88 238 PHE A C 1
ATOM 1835 O O . PHE A 1 238 ? 10.125 -19.953 -16.544 1.00 93.88 238 PHE A O 1
ATOM 1842 N N . LEU A 1 239 ? 10.498 -18.219 -15.177 1.00 93.06 239 LEU A N 1
ATOM 1843 C CA . LEU A 1 239 ? 11.605 -18.858 -14.454 1.00 93.06 239 LEU A CA 1
ATOM 1844 C C . LEU A 1 239 ? 11.164 -19.974 -13.504 1.00 93.06 239 LEU A C 1
ATOM 1846 O O . LEU A 1 239 ? 11.929 -20.906 -13.252 1.00 93.06 239 LEU A O 1
ATOM 1850 N N . TYR A 1 240 ? 9.971 -19.850 -12.923 1.00 93.06 240 TYR A N 1
ATOM 1851 C CA . TYR A 1 240 ? 9.583 -20.624 -11.746 1.00 93.06 240 TYR A CA 1
ATOM 1852 C C . TYR A 1 240 ? 8.295 -21.437 -11.919 1.00 93.06 240 TYR A C 1
ATOM 1854 O O . TYR A 1 240 ? 7.934 -22.147 -10.986 1.00 93.06 240 TYR A O 1
ATOM 1862 N N . ALA A 1 241 ? 7.605 -21.381 -13.064 1.00 82.88 241 ALA A N 1
ATOM 1863 C CA . ALA A 1 241 ? 6.310 -22.048 -13.254 1.00 82.88 241 ALA A CA 1
ATOM 1864 C C . ALA A 1 241 ? 6.337 -23.567 -13.010 1.00 82.88 241 ALA A C 1
ATOM 1866 O O . ALA A 1 241 ? 5.418 -24.081 -12.373 1.00 82.88 241 ALA A O 1
ATOM 1867 N N . ASP A 1 242 ? 7.380 -24.265 -13.468 1.00 82.94 242 ASP A N 1
ATOM 1868 C CA . ASP A 1 242 ? 7.410 -25.733 -13.442 1.00 82.94 242 ASP A CA 1
ATOM 1869 C C . ASP A 1 242 ? 8.005 -26.270 -12.133 1.00 82.94 242 ASP A C 1
ATOM 1871 O O . ASP A 1 242 ? 7.297 -26.804 -11.280 1.00 82.94 242 ASP A O 1
ATOM 1875 N N . ASN A 1 243 ? 9.311 -26.075 -11.930 1.00 80.12 243 ASN A N 1
ATOM 1876 C CA . ASN A 1 243 ? 10.056 -26.702 -10.829 1.00 80.12 243 ASN A CA 1
ATOM 1877 C C . ASN A 1 243 ? 10.043 -25.892 -9.521 1.00 80.12 243 ASN A C 1
ATOM 1879 O O . ASN A 1 243 ? 10.497 -26.379 -8.489 1.00 80.12 243 ASN A O 1
ATOM 1883 N N . PHE A 1 244 ? 9.534 -24.656 -9.550 1.00 84.25 244 PHE A N 1
ATOM 1884 C CA . PHE A 1 244 ? 9.557 -23.733 -8.411 1.00 84.25 244 PHE A CA 1
ATOM 1885 C C . PHE A 1 244 ? 8.207 -23.019 -8.220 1.00 84.25 244 PHE A C 1
ATOM 1887 O O . PHE A 1 244 ? 8.158 -21.878 -7.757 1.00 84.25 244 PHE A O 1
ATOM 1894 N N . ASN A 1 245 ? 7.097 -23.678 -8.573 1.00 83.56 245 ASN A N 1
ATOM 1895 C CA . ASN A 1 245 ? 5.770 -23.050 -8.630 1.00 83.56 245 ASN A CA 1
ATOM 1896 C C . ASN A 1 245 ? 5.344 -22.443 -7.283 1.00 83.56 245 ASN A C 1
ATOM 1898 O O . ASN A 1 245 ? 4.799 -21.341 -7.226 1.00 83.56 245 ASN A O 1
ATOM 1902 N N . ASP A 1 246 ? 5.663 -23.114 -6.175 1.00 85.25 246 ASP A N 1
ATOM 1903 C CA . ASP A 1 246 ? 5.381 -22.599 -4.832 1.00 85.25 246 ASP A CA 1
ATOM 1904 C C . ASP A 1 246 ? 6.108 -21.283 -4.550 1.00 85.25 246 ASP A C 1
ATOM 1906 O O . ASP A 1 246 ? 5.565 -20.394 -3.896 1.00 85.25 246 ASP A O 1
ATOM 1910 N N . LEU A 1 247 ? 7.311 -21.114 -5.096 1.00 84.75 247 LEU A N 1
ATOM 1911 C CA . LEU A 1 247 ? 8.098 -19.893 -4.982 1.00 84.75 247 LEU A CA 1
ATOM 1912 C C . LEU A 1 247 ? 7.444 -18.760 -5.777 1.00 84.75 247 LEU A C 1
ATOM 1914 O O . LEU A 1 247 ? 7.232 -17.674 -5.231 1.00 84.75 247 LEU A O 1
ATOM 1918 N N . TYR A 1 248 ? 7.058 -19.033 -7.028 1.00 87.25 248 TYR A N 1
ATOM 1919 C CA . TYR A 1 248 ? 6.287 -18.096 -7.848 1.00 87.25 248 TYR A CA 1
ATOM 1920 C C . TYR A 1 248 ? 5.019 -17.638 -7.122 1.00 87.25 248 TYR A C 1
ATOM 1922 O O . TYR A 1 248 ? 4.810 -16.441 -6.906 1.00 87.25 248 TYR A O 1
ATOM 1930 N N . ARG A 1 249 ? 4.204 -18.596 -6.667 1.00 85.38 249 ARG A N 1
ATOM 1931 C CA . ARG A 1 249 ? 2.953 -18.337 -5.948 1.00 85.38 249 ARG A CA 1
ATOM 1932 C C . ARG A 1 249 ? 3.187 -17.539 -4.674 1.00 85.38 249 ARG A C 1
ATOM 1934 O O . ARG A 1 249 ? 2.450 -16.592 -4.418 1.00 85.38 249 ARG A O 1
ATOM 1941 N N . ARG A 1 250 ? 4.200 -17.889 -3.883 1.00 85.62 250 ARG A N 1
ATOM 1942 C CA . ARG A 1 250 ? 4.454 -17.255 -2.587 1.00 85.62 250 ARG A CA 1
ATOM 1943 C C . ARG A 1 250 ? 4.986 -15.832 -2.708 1.00 85.62 250 ARG A C 1
ATOM 1945 O O . ARG A 1 250 ? 4.575 -14.993 -1.914 1.00 85.62 250 ARG A O 1
ATOM 1952 N N . TYR A 1 251 ? 5.882 -15.569 -3.659 1.00 87.75 251 TYR A N 1
ATOM 1953 C CA . TYR A 1 251 ? 6.659 -14.324 -3.678 1.00 87.75 251 TYR A CA 1
ATOM 1954 C C . TYR A 1 251 ? 6.349 -13.384 -4.840 1.00 87.75 251 TYR A C 1
ATOM 1956 O O . TYR A 1 251 ? 6.641 -12.196 -4.738 1.00 87.75 251 TYR A O 1
ATOM 1964 N N . PHE A 1 252 ? 5.777 -13.886 -5.936 1.00 88.94 252 PHE A N 1
ATOM 1965 C CA . PHE A 1 252 ? 5.610 -13.110 -7.167 1.00 88.94 252 PHE A CA 1
ATOM 1966 C C . PHE A 1 252 ? 4.149 -12.965 -7.606 1.00 88.94 252 PHE A C 1
ATOM 1968 O O . PHE A 1 252 ? 3.862 -12.219 -8.543 1.00 88.94 252 PHE A O 1
ATOM 1975 N N . THR A 1 253 ? 3.193 -13.587 -6.911 1.00 86.44 253 THR A N 1
ATOM 1976 C CA . THR A 1 253 ? 1.758 -13.339 -7.136 1.00 86.44 253 THR A CA 1
ATOM 1977 C C . THR A 1 253 ? 1.200 -12.297 -6.171 1.00 86.44 253 THR A C 1
ATOM 1979 O O . THR A 1 253 ? 1.788 -12.014 -5.132 1.00 86.44 253 THR A O 1
ATOM 1982 N N . SER A 1 254 ? 0.099 -11.647 -6.555 1.00 83.69 254 SER A N 1
ATOM 1983 C CA . SER A 1 254 ? -0.552 -10.650 -5.703 1.00 83.69 254 SER A CA 1
ATOM 1984 C C . SER A 1 254 ? -1.290 -11.369 -4.582 1.00 83.69 254 SER A C 1
ATOM 1986 O O . SER A 1 254 ? -2.204 -12.156 -4.842 1.00 83.69 254 SER A O 1
ATOM 1988 N N . SER A 1 255 ? -0.887 -11.124 -3.337 1.00 79.75 255 SER A N 1
ATOM 1989 C CA . SER A 1 255 ? -1.588 -11.653 -2.164 1.00 79.75 255 SER A CA 1
ATOM 1990 C C . SER A 1 255 ? -3.008 -11.101 -2.098 1.00 79.75 255 SER A C 1
ATOM 1992 O O . SER A 1 255 ? -3.936 -11.869 -1.860 1.00 79.75 255 SER A O 1
ATOM 1994 N N . TYR A 1 256 ? -3.201 -9.825 -2.446 1.00 79.88 256 TYR A N 1
ATOM 1995 C CA . TYR A 1 256 ? -4.531 -9.227 -2.534 1.00 79.88 256 TYR A CA 1
ATOM 1996 C C . TYR A 1 256 ? -5.424 -9.949 -3.550 1.00 79.88 256 TYR A C 1
ATOM 1998 O O . TYR A 1 256 ? -6.524 -10.389 -3.220 1.00 79.88 256 TYR A O 1
ATOM 2006 N N . ALA A 1 257 ? -4.946 -10.145 -4.784 1.00 76.88 257 ALA A N 1
ATOM 2007 C CA . ALA A 1 257 ? -5.732 -10.815 -5.817 1.00 76.88 257 ALA A CA 1
ATOM 2008 C C . ALA A 1 257 ? -6.032 -12.282 -5.464 1.00 76.88 257 ALA A C 1
ATOM 2010 O O . ALA A 1 257 ? -7.097 -12.789 -5.822 1.00 76.88 257 ALA A O 1
ATOM 2011 N N . ARG A 1 258 ? -5.117 -12.968 -4.762 1.00 78.00 258 ARG A N 1
ATOM 2012 C CA . ARG A 1 258 ? -5.354 -14.324 -4.243 1.00 78.00 258 ARG A CA 1
ATOM 2013 C C . ARG A 1 258 ? -6.450 -14.329 -3.182 1.00 78.00 258 ARG A C 1
ATOM 2015 O O . ARG A 1 258 ? -7.406 -15.084 -3.335 1.00 78.00 258 ARG A O 1
ATOM 2022 N N . ASN A 1 259 ? -6.358 -13.459 -2.180 1.00 75.44 259 ASN A N 1
ATOM 2023 C CA . ASN A 1 259 ? -7.343 -13.373 -1.101 1.00 75.44 259 ASN A CA 1
ATOM 2024 C C . ASN A 1 259 ? -8.730 -13.009 -1.642 1.00 75.44 259 ASN A C 1
ATOM 2026 O O . ASN A 1 259 ? -9.691 -13.718 -1.366 1.00 75.44 259 ASN A O 1
ATOM 2030 N N . ARG A 1 260 ? -8.826 -12.034 -2.556 1.00 75.94 260 ARG A N 1
ATOM 2031 C CA . ARG A 1 260 ? -10.094 -11.678 -3.218 1.00 75.94 260 ARG A CA 1
ATOM 2032 C C . ARG A 1 260 ? -10.710 -12.828 -4.013 1.00 75.94 260 ARG A C 1
ATOM 2034 O O . ARG A 1 260 ? -11.930 -12.938 -4.086 1.00 75.94 260 ARG A O 1
ATOM 2041 N N . ARG A 1 261 ? -9.900 -13.687 -4.643 1.00 75.00 261 ARG A N 1
ATOM 2042 C CA . ARG A 1 261 ? -10.415 -14.893 -5.318 1.00 75.00 261 ARG A CA 1
ATOM 2043 C C . ARG A 1 261 ? -10.950 -15.899 -4.307 1.00 75.00 261 ARG A C 1
ATOM 2045 O O . ARG A 1 261 ? -12.033 -16.425 -4.527 1.00 75.00 261 ARG A O 1
ATOM 2052 N N . LEU A 1 262 ? -10.225 -16.131 -3.213 1.00 72.25 262 LEU A N 1
ATOM 2053 C CA . LEU A 1 262 ? -10.662 -17.028 -2.143 1.00 72.25 262 LEU A CA 1
ATOM 2054 C C . LEU A 1 262 ? -11.955 -16.533 -1.485 1.00 72.25 262 LEU A C 1
ATOM 2056 O O . LEU A 1 262 ? -12.877 -17.321 -1.320 1.00 72.25 262 LEU A O 1
ATOM 2060 N N . GLU A 1 263 ? -12.069 -15.235 -1.199 1.00 71.38 263 GLU A N 1
ATOM 2061 C CA . GLU A 1 263 ? -13.302 -14.605 -0.704 1.00 71.38 263 GLU A CA 1
ATOM 2062 C C . GLU A 1 263 ? -14.473 -14.819 -1.664 1.00 71.38 263 GLU A C 1
ATOM 2064 O O . GLU A 1 263 ? -15.542 -15.257 -1.250 1.00 71.38 263 GLU A O 1
ATOM 2069 N N . ARG A 1 264 ? -14.279 -14.566 -2.967 1.00 72.56 264 ARG A N 1
ATOM 2070 C CA . ARG A 1 264 ? -15.319 -14.816 -3.979 1.00 72.56 264 ARG A CA 1
ATOM 2071 C C . ARG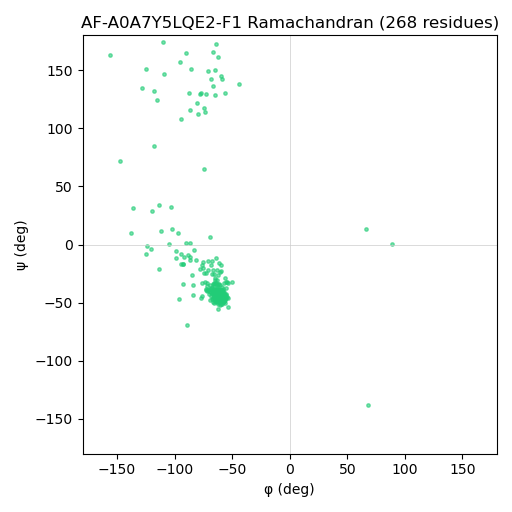 A 1 264 ? -15.732 -16.284 -4.026 1.00 72.56 264 ARG A C 1
ATOM 2073 O O . ARG A 1 264 ? -16.913 -16.563 -4.179 1.00 72.56 264 ARG A O 1
ATOM 2080 N N . MET A 1 265 ? -14.781 -17.208 -3.895 1.00 69.44 265 MET A N 1
ATOM 2081 C CA . MET A 1 265 ? -15.074 -18.642 -3.848 1.00 69.44 265 MET A CA 1
ATOM 2082 C C . MET A 1 265 ? -15.843 -19.027 -2.581 1.00 69.44 265 MET A C 1
ATOM 2084 O O . MET A 1 265 ? -16.787 -19.798 -2.681 1.00 69.44 265 MET A O 1
ATOM 2088 N N . ARG A 1 266 ? -15.486 -18.467 -1.417 1.00 70.19 266 ARG A N 1
ATOM 2089 C CA . ARG A 1 266 ? -16.218 -18.676 -0.157 1.00 70.19 266 ARG A CA 1
ATOM 2090 C C . ARG A 1 266 ? -17.654 -18.168 -0.259 1.00 70.19 266 ARG A C 1
ATOM 2092 O O . ARG A 1 266 ? -18.570 -18.915 0.047 1.00 70.19 266 ARG A O 1
ATOM 2099 N N . ARG A 1 267 ? -17.849 -16.954 -0.785 1.00 68.06 267 ARG A N 1
ATOM 2100 C CA . ARG A 1 267 ? -19.181 -16.360 -1.003 1.00 68.06 267 ARG A CA 1
ATOM 2101 C C . ARG A 1 267 ? -20.026 -17.119 -2.026 1.00 68.06 267 ARG A C 1
ATOM 2103 O O . ARG A 1 267 ? -21.238 -17.078 -1.941 1.00 68.06 267 ARG A O 1
ATOM 2110 N N . ALA A 1 268 ? -19.403 -17.779 -3.003 1.00 70.19 268 ALA A N 1
ATOM 2111 C CA . ALA A 1 268 ? -20.108 -18.611 -3.980 1.00 70.19 268 ALA A CA 1
ATOM 2112 C C . ALA A 1 268 ? -20.434 -20.025 -3.461 1.00 70.19 268 ALA A C 1
ATOM 2114 O O . ALA A 1 268 ? -21.179 -20.750 -4.116 1.00 70.19 268 ALA A O 1
ATOM 2115 N N . ALA A 1 269 ? -19.831 -20.437 -2.342 1.00 68.38 269 ALA A N 1
ATOM 2116 C CA . ALA A 1 269 ? -20.050 -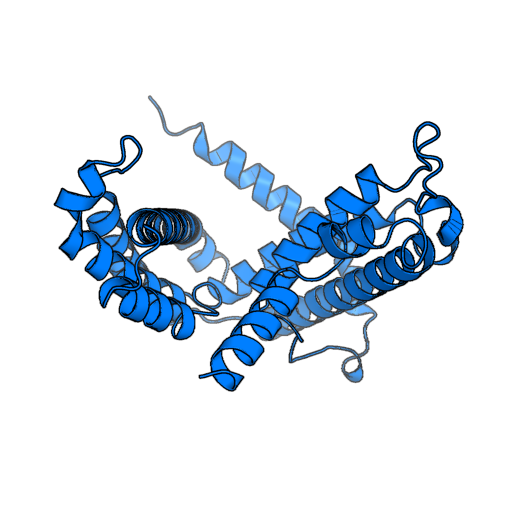21.732 -1.703 1.00 68.38 269 ALA A CA 1
ATOM 2117 C C . ALA A 1 269 ? -21.036 -21.666 -0.517 1.00 68.38 269 ALA A C 1
ATOM 2119 O O . ALA A 1 269 ? -21.357 -22.713 0.045 1.00 68.38 269 ALA A O 1
ATOM 2120 N N . GLN A 1 270 ? -21.478 -20.460 -0.147 1.00 55.44 270 GLN A N 1
ATOM 2121 C CA . GLN A 1 270 ? -22.564 -20.173 0.796 1.00 55.44 270 GLN A CA 1
ATOM 2122 C C . GLN A 1 270 ? -23.873 -19.976 0.028 1.00 55.44 270 GLN A C 1
ATOM 2124 O O . GLN A 1 270 ? -24.917 -20.420 0.550 1.00 55.44 270 GLN A O 1
#

Mean predicted aligned error: 7.2 Å

Sequence (270 aa):
MDKQIESGDTQNATSEAQSAIAAVLPAANSLAPSEVMDTFPLPIRTLVDESHELAARIGAFYQADPNSGRPGFESVAFRVPADTPQRMTNLVTAAREMVLICILGNATTQRGLRAEFEQAEKTLRTIKRTLAFYYDDGITTQEDEQLEALASEHVDETSSLANLSAALYDYGRMAQRDNEALAIIETWDKQLPELALQLSATLAGPAPEVDKKDIDLRNRILTLLSRESRKIRRAAEFLYADNFNDLYRRYFTSSYARNRRLERMRRAAQ

Solvent-accessible surface area (backbone atoms only — not comparable to full-atom values): 14803 Å² total; per-residue (Å²): 144,86,80,76,68,70,62,55,59,55,52,48,54,51,51,53,32,52,51,20,36,62,72,44,42,69,67,36,66,67,54,53,78,91,71,46,46,94,72,68,101,49,60,69,67,56,47,43,54,56,41,47,52,41,21,56,48,46,62,76,42,29,62,58,41,84,88,76,72,42,83,17,44,62,83,44,32,94,80,49,43,92,60,48,33,59,54,38,46,29,36,34,44,24,35,53,48,36,51,47,40,60,38,39,16,47,75,69,51,32,75,76,38,47,68,58,50,54,50,41,55,51,47,43,52,50,51,54,51,50,52,52,60,68,49,65,74,86,60,94,48,73,65,46,53,52,51,52,49,52,53,65,74,42,73,61,23,84,72,32,43,58,40,36,16,50,43,20,37,55,56,16,52,53,46,52,75,42,38,77,70,49,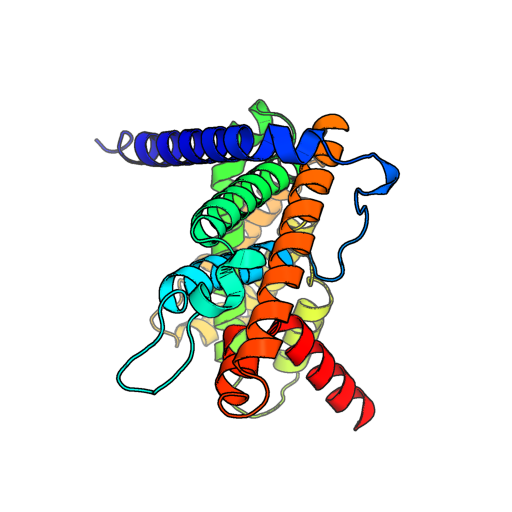55,74,43,85,87,53,60,84,59,52,30,59,50,25,42,53,46,13,61,68,38,60,53,81,83,51,69,57,59,67,66,54,52,52,51,34,31,27,36,48,36,52,43,53,50,50,49,52,54,52,35,52,52,43,42,73,74,17,55,80,95,34,35,69,55,33,58,71,68,56,47,60,65,66,64,50,50,54,50,51,51,51,51,53,65,73,74,107

Nearest PDB structures (foldseek):
  1rhg-assembly1_B  TM=2.838E-01  e=1.827E+00  Homo sapiens

Secondary structure (DSSP, 8-state):
--SSSHHHHHHHHHHHHHHHHHHHHHHHHHS-GGG--SS-SS-HHHHHHHHHHHHHHHHHHSS-BTTTTBPPGGGGTTTS-TTHHHHHHHHHHHHHHHHHHHHH-SHHHHHHHHHHHHHHHHHHHHHHHHHHHHH-SSS--HHHHHHHHHHHHTTTTTSSHHHHHHHHHHHHHHHHHTHHHHTTSTT--TTHHHHHHHHHHHH-SPPPP--HHHHHHHHHHHHHHHHHHHHHHHHHHHHHTTTTHHHHHHHTS-HHHHHHHHHHHHHH--

pLDDT: mean 88.09, std 11.24, range [39.31, 98.0]